Protein AF-R6TVM9-F1 (afdb_monomer)

Foldseek 3Di:
DLLQVQLALLLCLLVVVCVVVVHDLPRLQVLLPHDSVVNVCSNNSVHDDWPVSVLSSCASVVHFPCSSRPPVQPFAALVVLLVLLVCLLPPDDDPLSVVLVVLLVVLLVVQCPDPPWPVLDDLLCVLVVLCVVLVHDLCRLCVQLVHDSVVNVCRNVVVDHDGPSSLSSSCNVSVHGSRLSCVSSRPHDPRPDSSSSGHRSVSSVVSSVVSVVSSVVD

Secondary structure (DSSP, 8-state):
-HHHHHHHHHHHHHHHHHHHTT--HHHHHHHTT--HHHHHHHHTTS----HHHHHHHHHHHT--HHHHTTTS--S--HHHHHHHHHHTTTT--THHHHHHHHHHHHHHHHHHTSSSP-TT--HHHHHHHHHHHTT--HHHHHHHTTS-HHHHHHHHTTSSPPPHHHHHHHHHHHT--HHHHHGGG-S---SSSGGGGGS-HHHHHHHHHHHHHHHTT-

Sequence (218 aa):
MADARLNEIFGQNLRNYRESLGQSRQIFSAAFNGSPYTLQSYELGHQCPNLKRFLNLCNTFQISPNLLLDSLFPWRTEMDEVRDLAALTDGLYGQNAQKLVEFQDIYIRDTVETRPWMMGAPLGIRIHVLRMESGMNIDMLAKLCMVSRATMQGYESSQYDPTLPAVLHLCEAFHISPEYLLAPFLQKLSYPDARIADLRPRQIKTLLELSRYMRNNL

Radius of gyration: 18.91 Å; Cα contacts (8 Å, |Δi|>4): 255; chains: 1; bounding box: 42×44×47 Å

Mean predicted aligned error: 3.53 Å

pLDDT: mean 94.93, std 5.28, range [42.53, 98.38]

Solvent-accessible surface area (backbone atoms only — not comparable to full-atom values): 11971 Å² total; per-residue (Å²): 113,71,67,55,56,49,15,37,45,34,9,46,36,48,44,53,53,39,53,74,70,72,47,53,56,62,61,55,19,50,71,60,77,45,48,44,66,59,49,49,36,24,42,70,21,77,42,68,69,53,48,72,56,47,45,42,47,26,49,68,70,63,40,48,52,49,64,39,44,51,91,74,64,88,64,75,25,54,68,54,54,50,52,53,48,56,57,65,45,64,93,48,63,71,71,55,30,49,53,55,52,51,52,50,51,54,50,50,62,58,49,38,75,39,83,82,60,44,61,90,34,53,61,15,52,46,53,46,53,52,35,55,75,70,72,47,54,65,62,57,51,9,57,69,35,76,46,50,53,67,53,45,50,30,30,40,69,60,74,48,83,61,50,57,71,40,47,52,30,49,21,60,77,67,44,39,42,59,40,55,68,46,43,80,73,47,84,55,72,85,54,97,53,64,65,56,65,21,42,55,70,70,52,53,52,48,52,38,53,53,49,50,55,50,59,80,74,104

Nearest PDB structures (foldseek):
  3f51-assembly1_A  TM=9.078E-01  e=3.920E-02  Corynebacterium glutamicum
  2b5a-assembly1_A  TM=8.284E-01  e=2.809E-02  [Bacillus] caldolyticus
  3f52-assembly1_A  TM=8.601E-01  e=7.630E-02  Corynebacterium glutamicum
  1y9q-assembly1_A-2  TM=9.211E-01  e=1.976E-01  Vibrio cholerae
  6jq1-assembly1_A  TM=5.949E-01  e=1.312E-02  Deinococcus geothermalis DSM 11300

Structure (mmCIF, N/CA/C/O backbone):
data_AF-R6TVM9-F1
#
_entry.id   AF-R6TVM9-F1
#
loop_
_atom_site.group_PDB
_atom_site.id
_atom_site.type_symbol
_atom_site.label_atom_id
_atom_site.label_alt_id
_atom_site.label_comp_id
_atom_site.label_asym_id
_atom_site.label_entity_id
_atom_site.label_seq_id
_atom_site.pdbx_PDB_ins_code
_atom_site.Cartn_x
_atom_site.Cartn_y
_atom_site.Cartn_z
_atom_site.occupancy
_atom_site.B_iso_or_equiv
_atom_site.auth_seq_id
_atom_site.auth_comp_id
_atom_site.auth_asym_id
_atom_site.auth_atom_id
_atom_site.pdbx_PDB_model_num
ATOM 1 N N . MET A 1 1 ? 0.973 -11.304 -19.982 1.00 42.53 1 MET A N 1
ATOM 2 C CA . MET A 1 1 ? -0.276 -10.505 -19.952 1.00 42.53 1 MET A CA 1
ATOM 3 C C . MET A 1 1 ? -0.321 -9.557 -18.755 1.00 42.53 1 MET A C 1
ATOM 5 O O . MET A 1 1 ? -0.614 -8.394 -18.986 1.00 42.53 1 MET A O 1
ATOM 9 N N . ALA A 1 2 ? 0.022 -9.990 -17.531 1.00 57.88 2 ALA A N 1
ATOM 10 C CA . ALA A 1 2 ? 0.057 -9.113 -16.348 1.00 57.88 2 ALA A CA 1
ATOM 11 C C . ALA A 1 2 ? 1.032 -7.921 -16.484 1.00 57.88 2 ALA A C 1
ATOM 13 O O . ALA A 1 2 ? 0.637 -6.785 -16.237 1.00 57.88 2 ALA A O 1
ATOM 14 N N . ASP A 1 3 ? 2.249 -8.155 -16.990 1.00 72.81 3 ASP A N 1
ATOM 15 C CA . ASP A 1 3 ? 3.264 -7.095 -17.135 1.00 72.81 3 ASP A CA 1
ATOM 16 C C . ASP A 1 3 ? 2.882 -6.003 -18.146 1.00 72.81 3 ASP A C 1
ATOM 18 O O . ASP A 1 3 ? 3.192 -4.835 -17.943 1.00 72.81 3 ASP A O 1
ATOM 22 N N . ALA A 1 4 ? 2.168 -6.352 -19.223 1.00 86.12 4 ALA A N 1
ATOM 23 C CA . ALA A 1 4 ? 1.771 -5.380 -20.245 1.00 86.12 4 ALA A CA 1
ATOM 24 C C . ALA A 1 4 ? 0.745 -4.375 -19.699 1.00 86.12 4 ALA A C 1
ATOM 26 O O . ALA A 1 4 ? 0.915 -3.169 -19.858 1.00 86.12 4 ALA A O 1
ATOM 27 N N . ARG A 1 5 ? -0.275 -4.877 -18.986 1.00 92.12 5 ARG A N 1
ATOM 28 C CA . ARG A 1 5 ? -1.286 -4.035 -18.332 1.00 92.12 5 ARG A CA 1
ATOM 29 C C . ARG A 1 5 ? -0.666 -3.161 -17.241 1.00 92.12 5 ARG A C 1
ATOM 31 O O . ARG A 1 5 ? -1.029 -1.995 -17.122 1.00 92.12 5 ARG A O 1
ATOM 38 N N . LEU A 1 6 ? 0.261 -3.718 -16.457 1.00 94.25 6 LEU A N 1
ATOM 39 C CA . LEU A 1 6 ? 0.990 -2.965 -15.437 1.00 94.25 6 LEU A CA 1
ATOM 40 C C . LEU A 1 6 ? 1.737 -1.789 -16.063 1.00 94.25 6 LEU A C 1
ATOM 42 O O . LEU A 1 6 ? 1.565 -0.661 -15.608 1.00 94.25 6 LEU A O 1
ATOM 46 N N . ASN A 1 7 ? 2.532 -2.042 -17.106 1.00 95.31 7 ASN A N 1
ATOM 47 C CA . ASN A 1 7 ? 3.326 -0.999 -17.749 1.00 95.31 7 ASN A CA 1
ATOM 48 C C . ASN A 1 7 ? 2.441 0.113 -18.326 1.00 95.31 7 ASN A C 1
ATOM 50 O O . ASN A 1 7 ? 2.763 1.287 -18.159 1.00 95.31 7 ASN A O 1
ATOM 54 N N . GLU A 1 8 ? 1.338 -0.251 -18.983 1.00 96.19 8 GLU A N 1
ATOM 55 C CA . GLU A 1 8 ? 0.400 0.698 -19.585 1.00 96.19 8 GLU A CA 1
ATOM 56 C C . GLU A 1 8 ? -0.249 1.606 -18.534 1.00 96.19 8 GLU A C 1
ATOM 58 O O . GLU A 1 8 ? -0.164 2.830 -18.642 1.00 96.19 8 GLU A O 1
ATOM 63 N N . ILE A 1 9 ? -0.836 1.025 -17.481 1.00 96.75 9 ILE A N 1
ATOM 64 C CA . ILE A 1 9 ? -1.529 1.799 -16.442 1.00 96.75 9 ILE A CA 1
ATOM 65 C C . ILE A 1 9 ? -0.537 2.656 -15.650 1.00 96.75 9 ILE A C 1
ATOM 67 O O . ILE A 1 9 ? -0.768 3.852 -15.472 1.00 96.75 9 ILE A O 1
ATOM 71 N N . PHE A 1 10 ? 0.604 2.089 -15.242 1.00 97.31 10 PHE A N 1
ATOM 72 C CA . PHE A 1 10 ? 1.662 2.854 -14.581 1.00 97.31 10 PHE A CA 1
ATOM 73 C C . PHE A 1 10 ? 2.136 4.027 -15.452 1.00 97.31 10 PHE A C 1
ATOM 75 O O . PHE A 1 10 ? 2.267 5.152 -14.968 1.00 97.31 10 PHE A O 1
ATOM 82 N N . GLY A 1 11 ? 2.384 3.769 -16.739 1.00 97.50 11 GLY A N 1
ATOM 83 C CA . GLY A 1 11 ? 2.830 4.772 -17.699 1.00 97.50 11 GLY A CA 1
ATOM 84 C C . GLY A 1 11 ? 1.832 5.912 -17.858 1.00 97.50 11 GLY A C 1
ATOM 85 O O . GLY A 1 11 ? 2.215 7.084 -17.793 1.00 97.50 11 GLY A O 1
ATOM 86 N N . GLN A 1 12 ? 0.550 5.575 -17.992 1.00 98.06 12 GLN A N 1
ATOM 87 C CA . GLN A 1 12 ? -0.530 6.550 -18.091 1.00 98.06 12 GLN A CA 1
ATOM 88 C C . GLN A 1 12 ? -0.663 7.385 -16.810 1.00 98.06 12 GLN A C 1
ATOM 90 O O . GLN A 1 12 ? -0.747 8.612 -16.892 1.00 98.06 12 GLN A O 1
ATOM 95 N N . ASN A 1 13 ? -0.623 6.755 -15.634 1.00 98.12 13 ASN A N 1
ATOM 96 C CA . ASN A 1 13 ? -0.704 7.449 -14.346 1.00 98.12 13 ASN A CA 1
ATOM 97 C C . ASN A 1 13 ? 0.488 8.397 -14.144 1.00 98.12 13 ASN A C 1
ATOM 99 O O . ASN A 1 13 ? 0.308 9.553 -13.754 1.00 98.12 13 ASN A O 1
ATOM 103 N N . LEU A 1 14 ? 1.702 7.947 -14.480 1.00 97.75 14 LEU A N 1
ATOM 104 C CA . LEU A 1 14 ? 2.913 8.766 -14.414 1.00 97.75 14 LEU A CA 1
ATOM 105 C C . LEU A 1 14 ? 2.835 9.970 -15.361 1.00 97.75 14 LEU A C 1
ATOM 107 O O . LEU A 1 14 ? 3.198 11.085 -14.977 1.00 97.75 14 LEU A O 1
ATOM 111 N N . ARG A 1 15 ? 2.333 9.757 -16.582 1.00 98.19 15 ARG A N 1
ATOM 112 C CA . ARG A 1 15 ? 2.115 10.822 -17.564 1.00 98.19 15 ARG A CA 1
ATOM 113 C C . ARG A 1 15 ? 1.111 11.853 -17.056 1.00 98.19 15 ARG A C 1
ATOM 115 O O . ARG A 1 15 ? 1.415 13.044 -17.085 1.00 98.19 15 ARG A O 1
ATOM 122 N N . ASN A 1 16 ? -0.044 11.397 -16.575 1.00 98.31 16 ASN A N 1
ATOM 123 C CA . ASN A 1 16 ? -1.101 12.254 -16.037 1.00 98.31 16 ASN A CA 1
ATOM 124 C C . ASN A 1 16 ? -0.581 13.102 -14.871 1.00 98.31 16 ASN A C 1
ATOM 126 O O . ASN A 1 16 ? -0.832 14.304 -14.818 1.00 98.31 16 ASN A O 1
ATOM 130 N N . TYR A 1 17 ? 0.190 12.490 -13.967 1.00 98.00 17 TYR A N 1
ATOM 131 C CA . TYR A 1 17 ? 0.816 13.197 -12.855 1.00 98.00 17 TYR A CA 1
ATOM 132 C C . TYR A 1 17 ? 1.819 14.254 -13.331 1.00 98.00 17 TYR A C 1
ATOM 134 O O . TYR A 1 17 ? 1.775 15.397 -12.887 1.00 98.00 17 TYR A O 1
ATOM 142 N N . ARG A 1 18 ? 2.706 13.924 -14.277 1.00 97.94 18 ARG A N 1
ATOM 143 C CA . ARG A 1 18 ? 3.638 14.918 -14.828 1.00 97.94 18 ARG A CA 1
ATOM 144 C C . ARG A 1 18 ? 2.900 16.089 -15.485 1.00 97.94 18 ARG A C 1
ATOM 146 O O . ARG A 1 18 ? 3.304 17.241 -15.321 1.00 97.94 18 ARG A O 1
ATOM 153 N N . GLU A 1 19 ? 1.869 15.797 -16.272 1.00 97.81 19 GLU A N 1
ATOM 154 C CA . GLU A 1 19 ? 1.099 16.811 -16.998 1.00 97.81 19 GLU A CA 1
ATOM 155 C C . GLU A 1 19 ? 0.291 17.706 -16.050 1.00 97.81 19 GLU A C 1
ATOM 157 O O . GLU A 1 19 ? 0.214 18.908 -16.298 1.00 97.81 19 GLU A O 1
ATOM 162 N N . SER A 1 20 ? -0.207 17.183 -14.922 1.00 97.50 20 SER A N 1
ATOM 163 C CA . SER A 1 20 ? -0.877 17.999 -13.898 1.00 97.50 20 SER A CA 1
ATOM 164 C C . SER A 1 20 ? 0.065 18.992 -13.204 1.00 97.50 20 SER A C 1
ATOM 166 O O . SER A 1 20 ? -0.377 20.054 -12.770 1.00 97.50 20 SER A O 1
ATOM 168 N N . LEU A 1 21 ? 1.371 18.703 -13.169 1.00 96.50 21 LEU A N 1
ATOM 169 C CA . LEU A 1 21 ? 2.406 19.643 -12.723 1.00 96.50 21 LEU A CA 1
ATOM 170 C C . LEU A 1 21 ? 2.815 20.662 -13.803 1.00 96.50 21 LEU A C 1
ATOM 172 O O . LEU A 1 21 ? 3.658 21.521 -13.543 1.00 96.50 21 LEU A O 1
ATOM 176 N N . GLY A 1 22 ? 2.302 20.541 -15.032 1.00 96.88 22 GLY A N 1
ATOM 177 C CA . GLY A 1 22 ? 2.718 21.365 -16.170 1.00 96.88 22 GLY A CA 1
ATOM 178 C C . GLY A 1 22 ? 4.174 21.142 -16.601 1.00 96.88 22 GLY A C 1
ATOM 179 O O . GLY A 1 22 ? 4.761 21.997 -17.264 1.00 96.88 22 GLY A O 1
ATOM 180 N N . GLN A 1 23 ? 4.790 20.016 -16.220 1.00 96.31 23 GLN A N 1
ATOM 181 C CA . GLN A 1 23 ? 6.211 19.771 -16.464 1.00 96.31 23 GLN A CA 1
ATOM 182 C C . GLN A 1 23 ? 6.461 19.065 -17.800 1.00 96.31 23 GLN A C 1
ATOM 184 O O . GLN A 1 23 ? 5.794 18.093 -18.172 1.00 96.31 23 GLN A O 1
ATOM 189 N N . SER A 1 24 ? 7.497 19.509 -18.515 1.00 97.44 24 SER A N 1
ATOM 190 C CA . SER A 1 24 ? 8.016 18.780 -19.673 1.00 97.44 24 SER A CA 1
ATOM 191 C C . SER A 1 24 ? 8.705 17.485 -19.238 1.00 97.44 24 SER A C 1
ATOM 193 O O . SER A 1 24 ? 9.138 17.343 -18.091 1.00 97.44 24 SER A O 1
ATOM 195 N N . ARG A 1 25 ? 8.866 16.535 -20.169 1.00 97.38 25 ARG A N 1
ATOM 196 C CA . ARG A 1 25 ? 9.621 15.300 -19.897 1.00 97.38 25 ARG A CA 1
ATOM 197 C C . ARG A 1 25 ? 11.050 15.590 -19.453 1.00 97.38 25 ARG A C 1
ATOM 199 O O . ARG A 1 25 ? 11.558 14.872 -18.607 1.00 97.38 25 ARG A O 1
ATOM 206 N N . GLN A 1 26 ? 11.673 16.633 -19.999 1.00 97.06 26 GLN A N 1
ATOM 207 C CA . GLN A 1 26 ? 13.035 17.045 -19.668 1.00 97.06 26 GLN A CA 1
ATOM 208 C C . GLN A 1 26 ? 13.158 17.496 -18.214 1.00 97.06 26 GLN A C 1
ATOM 210 O O . GLN A 1 26 ? 14.044 17.026 -17.505 1.00 97.06 26 GLN A O 1
ATOM 215 N N . ILE A 1 27 ? 12.253 18.370 -17.767 1.00 96.44 27 ILE A N 1
ATOM 216 C CA . ILE A 1 27 ? 12.254 18.885 -16.393 1.00 96.44 27 ILE A CA 1
ATOM 217 C C . ILE A 1 27 ? 11.925 17.754 -15.416 1.00 96.44 27 ILE A C 1
ATOM 219 O O . ILE A 1 27 ? 12.661 17.526 -14.457 1.00 96.44 27 ILE A O 1
ATOM 223 N N . PHE A 1 28 ? 1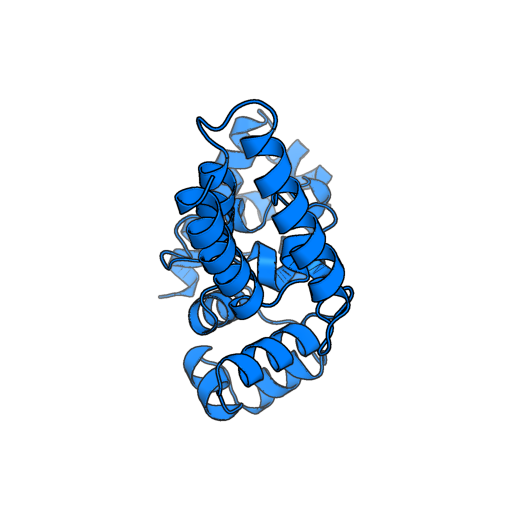0.862 17.000 -15.704 1.00 97.31 28 PHE A N 1
ATOM 224 C CA . PHE A 1 28 ? 10.410 15.917 -14.838 1.00 97.31 28 PHE A CA 1
ATOM 225 C C . PHE A 1 28 ? 11.465 14.807 -14.734 1.00 97.31 28 PHE A C 1
ATOM 227 O O . PHE A 1 28 ? 11.782 14.361 -13.636 1.00 97.31 28 PHE A O 1
ATOM 234 N N . SER A 1 29 ? 12.074 14.383 -15.852 1.00 96.44 29 SER A N 1
ATOM 235 C CA . SER A 1 29 ? 13.096 13.331 -15.829 1.00 96.44 29 SER A CA 1
ATOM 236 C C . SER A 1 29 ? 14.354 13.736 -15.078 1.00 96.44 29 SER A C 1
ATOM 238 O O . SER A 1 29 ? 14.912 12.910 -14.356 1.00 96.44 29 SER A O 1
ATOM 240 N N . ALA A 1 30 ? 14.785 14.993 -15.210 1.00 95.25 30 ALA A N 1
ATOM 241 C CA . ALA A 1 30 ? 15.949 15.504 -14.496 1.00 95.25 30 ALA A CA 1
ATOM 242 C C . ALA A 1 30 ? 15.768 15.424 -12.970 1.00 95.25 30 ALA A C 1
ATOM 244 O O . ALA A 1 30 ? 16.701 15.019 -12.280 1.00 95.25 30 ALA A O 1
ATOM 245 N N . ALA A 1 31 ? 14.565 15.707 -12.454 1.00 94.25 31 ALA A N 1
ATOM 246 C CA . ALA A 1 31 ? 14.290 15.713 -11.015 1.00 94.25 31 ALA A CA 1
ATOM 247 C C . ALA A 1 31 ? 14.548 14.356 -10.333 1.00 94.25 31 ALA A C 1
ATOM 249 O O . ALA A 1 31 ? 15.061 14.317 -9.219 1.00 94.25 31 ALA A O 1
ATOM 250 N N . PHE A 1 32 ? 14.258 13.235 -11.007 1.00 91.00 32 PHE A N 1
ATOM 251 C CA . PHE A 1 32 ? 14.515 11.887 -10.479 1.00 91.00 32 PHE A CA 1
ATOM 252 C C . PHE A 1 32 ? 15.776 11.233 -11.078 1.00 91.00 32 PHE A C 1
ATOM 254 O O . PHE A 1 32 ? 15.896 10.001 -11.096 1.00 91.00 32 PHE A O 1
ATOM 261 N N . ASN A 1 33 ? 16.723 12.039 -11.579 1.00 91.69 33 ASN A N 1
ATOM 262 C CA . ASN A 1 33 ? 17.981 11.602 -12.199 1.00 91.69 33 ASN A CA 1
ATOM 263 C C . ASN A 1 33 ? 17.763 10.620 -13.363 1.00 91.69 33 ASN A C 1
ATOM 265 O O . ASN A 1 33 ? 18.287 9.500 -13.379 1.00 91.69 33 ASN A O 1
ATOM 269 N N . GLY A 1 34 ? 16.873 10.963 -14.293 1.00 91.44 34 GLY A N 1
ATOM 270 C CA . GLY A 1 34 ? 16.477 10.156 -15.450 1.00 91.44 34 GLY A CA 1
ATOM 271 C C . GLY A 1 34 ? 16.610 10.861 -16.779 1.00 91.44 34 GLY A C 1
ATOM 272 O O . GLY A 1 34 ? 16.744 12.079 -16.852 1.00 91.44 34 GLY A O 1
ATOM 273 N N . SER A 1 35 ? 16.529 10.069 -17.847 1.00 95.94 35 SER A N 1
ATOM 274 C CA . SER A 1 35 ? 16.492 10.606 -19.201 1.00 95.94 35 SER A CA 1
ATOM 275 C C . SER A 1 35 ? 15.046 10.826 -19.673 1.00 95.94 35 SER A C 1
ATOM 277 O O . SER A 1 35 ? 14.157 10.047 -19.300 1.00 95.94 35 SER A O 1
ATOM 279 N N . PRO A 1 36 ? 14.803 11.822 -20.545 1.00 96.88 36 PRO A N 1
ATOM 280 C CA . PRO A 1 36 ? 13.494 12.022 -21.166 1.00 96.88 36 PRO A CA 1
ATOM 281 C C . PRO A 1 36 ? 13.046 10.800 -21.978 1.00 96.88 36 PRO A C 1
ATOM 283 O O . PRO A 1 36 ? 11.857 10.509 -22.040 1.00 96.88 36 PRO A O 1
ATOM 286 N N . TYR A 1 37 ? 14.003 10.066 -22.558 1.00 96.69 37 TYR A N 1
ATOM 287 C CA . TYR A 1 37 ? 13.761 8.837 -23.314 1.00 96.69 37 TYR A CA 1
ATOM 288 C C . TYR A 1 37 ? 13.264 7.698 -22.415 1.00 96.69 37 TYR A C 1
ATOM 290 O O . TYR A 1 37 ? 12.274 7.039 -22.721 1.00 96.69 37 TYR A O 1
ATOM 298 N N . THR A 1 38 ? 13.904 7.495 -21.260 1.00 95.62 38 THR A N 1
ATOM 299 C CA . THR A 1 38 ? 13.472 6.495 -20.273 1.00 95.62 38 THR A CA 1
ATOM 300 C C . THR A 1 38 ? 12.076 6.816 -19.750 1.00 95.62 38 THR A C 1
ATOM 302 O O . THR A 1 38 ? 11.242 5.919 -19.667 1.00 95.62 38 THR A O 1
ATOM 305 N N . LEU A 1 39 ? 11.813 8.090 -19.441 1.00 97.12 39 LEU A N 1
ATOM 306 C CA . LEU A 1 39 ? 10.492 8.545 -19.017 1.00 97.12 39 LEU A CA 1
ATOM 307 C C . LEU A 1 39 ? 9.443 8.318 -20.111 1.00 97.12 39 LEU A C 1
ATOM 309 O O . LEU A 1 39 ? 8.379 7.793 -19.822 1.00 97.12 39 LEU A O 1
ATOM 313 N N . GLN A 1 40 ? 9.752 8.651 -21.365 1.00 97.31 40 GLN A N 1
ATOM 314 C CA . GLN A 1 40 ? 8.857 8.379 -22.488 1.00 97.31 40 GLN A CA 1
ATOM 315 C C . GLN A 1 40 ? 8.559 6.880 -22.627 1.00 97.31 40 GLN A C 1
ATOM 317 O O . GLN A 1 40 ? 7.410 6.510 -22.828 1.00 97.31 40 GLN A O 1
ATOM 322 N N . SER A 1 41 ? 9.569 6.018 -22.485 1.00 96.56 41 SER A N 1
ATOM 323 C CA . SER A 1 41 ? 9.392 4.562 -22.530 1.00 96.56 41 SER A CA 1
ATOM 324 C C . SER A 1 41 ? 8.468 4.054 -21.412 1.00 96.56 41 SER A C 1
ATOM 326 O O . SER A 1 41 ? 7.647 3.170 -21.653 1.00 96.56 41 SER A O 1
ATOM 328 N N . TYR A 1 42 ? 8.538 4.660 -20.218 1.00 96.81 42 TYR A N 1
ATOM 329 C CA . TYR A 1 42 ? 7.574 4.407 -19.142 1.00 96.81 42 TYR A CA 1
ATOM 330 C C . TYR A 1 42 ? 6.167 4.872 -19.517 1.00 96.81 42 TYR A C 1
ATOM 332 O O . TYR A 1 42 ? 5.233 4.086 -19.443 1.00 96.81 42 TYR A O 1
ATOM 340 N N . GLU A 1 43 ? 6.011 6.122 -19.958 1.00 97.31 43 GLU A N 1
ATOM 341 C CA . GLU A 1 43 ? 4.704 6.710 -20.293 1.00 97.31 43 GLU A CA 1
ATOM 342 C C . GLU A 1 43 ? 3.987 6.011 -21.454 1.00 97.31 43 GLU A C 1
ATOM 344 O O . GLU A 1 43 ? 2.764 6.052 -21.530 1.00 97.31 43 GLU A O 1
ATOM 349 N N . LEU A 1 44 ? 4.739 5.391 -22.365 1.00 96.12 44 LEU A N 1
ATOM 350 C CA . LEU A 1 44 ? 4.203 4.596 -23.472 1.00 96.12 44 LEU A CA 1
ATOM 351 C C . LEU A 1 44 ? 3.918 3.135 -23.081 1.00 96.12 44 LEU A C 1
ATOM 353 O O . LEU A 1 44 ? 3.508 2.349 -23.933 1.00 96.12 44 LEU A O 1
ATOM 357 N N . GLY A 1 45 ? 4.184 2.743 -21.831 1.00 95.31 45 GLY A N 1
ATOM 358 C CA . GLY A 1 45 ? 3.995 1.373 -21.352 1.00 95.31 45 GLY A CA 1
ATOM 359 C C . GLY A 1 45 ? 4.961 0.351 -21.961 1.00 95.31 45 GLY A C 1
ATOM 360 O O . GLY A 1 45 ? 4.733 -0.854 -21.864 1.00 95.31 45 GLY A O 1
ATOM 361 N N . HIS A 1 46 ? 6.056 0.793 -22.587 1.00 93.94 46 HIS A N 1
ATOM 362 C CA . HIS A 1 46 ? 7.053 -0.118 -23.159 1.00 93.94 46 HIS A CA 1
ATOM 363 C C . HIS A 1 46 ? 7.846 -0.852 -22.076 1.00 93.94 46 HIS A C 1
ATOM 365 O O . HIS A 1 46 ? 8.222 -2.008 -22.257 1.00 93.94 46 HIS A O 1
ATOM 371 N N . GLN A 1 47 ? 8.085 -0.194 -20.943 1.00 91.75 47 GLN A N 1
ATOM 372 C CA . GLN A 1 47 ? 8.762 -0.782 -19.791 1.00 91.75 47 GLN A CA 1
ATOM 373 C C . GLN A 1 47 ? 8.292 -0.112 -18.493 1.00 91.75 47 GLN A C 1
ATOM 375 O O . GLN A 1 47 ? 7.780 1.004 -18.517 1.00 91.75 47 GLN A O 1
ATOM 380 N N . CYS A 1 48 ? 8.533 -0.752 -17.352 1.00 91.38 48 CYS A N 1
ATOM 381 C CA . CYS A 1 48 ? 8.292 -0.188 -16.022 1.00 91.38 48 CYS A CA 1
ATOM 382 C C . CYS A 1 48 ? 9.628 -0.057 -15.263 1.00 91.38 48 CYS A C 1
ATOM 384 O O . CYS A 1 48 ? 10.541 -0.858 -15.498 1.00 91.38 48 CYS A O 1
ATOM 386 N N . PRO A 1 49 ? 9.805 0.942 -14.377 1.00 94.69 49 PRO A N 1
ATOM 387 C CA . PRO A 1 49 ? 10.965 0.996 -13.494 1.00 94.69 49 PRO A CA 1
ATOM 388 C C . PRO A 1 49 ? 11.080 -0.254 -12.610 1.00 94.69 49 PRO A C 1
ATOM 390 O O . PRO A 1 49 ? 10.090 -0.842 -12.191 1.00 94.69 49 PRO A O 1
ATOM 393 N N . ASN A 1 50 ? 12.308 -0.617 -12.237 1.00 94.12 50 ASN A N 1
ATOM 394 C CA . ASN A 1 50 ? 12.511 -1.528 -11.108 1.00 94.12 50 ASN A CA 1
ATOM 395 C C . ASN A 1 50 ? 12.097 -0.861 -9.780 1.00 94.12 50 ASN A C 1
ATOM 397 O O . ASN A 1 50 ? 11.926 0.360 -9.720 1.00 94.12 50 ASN A O 1
ATOM 401 N N . LEU A 1 51 ? 11.989 -1.649 -8.701 1.00 95.50 51 LEU A N 1
ATOM 402 C CA . LEU A 1 51 ? 11.503 -1.150 -7.410 1.00 95.50 51 LEU A CA 1
ATOM 403 C C . LEU A 1 51 ? 12.312 0.049 -6.899 1.00 95.50 51 LEU A C 1
ATOM 405 O O . LEU A 1 51 ? 11.735 1.072 -6.544 1.00 95.50 51 LEU A O 1
ATOM 409 N N . LYS A 1 52 ? 13.647 -0.021 -6.944 1.00 95.75 52 LYS A N 1
ATOM 410 C CA . LYS A 1 52 ? 14.520 1.088 -6.524 1.00 95.75 52 LYS A CA 1
ATOM 411 C C . LYS A 1 52 ? 14.208 2.381 -7.278 1.00 95.75 52 LYS A C 1
ATOM 413 O O . LYS A 1 52 ? 14.151 3.458 -6.687 1.00 95.75 52 LYS A O 1
ATOM 418 N N . ARG A 1 53 ? 14.013 2.292 -8.595 1.00 95.81 53 ARG A N 1
ATOM 419 C CA . ARG A 1 53 ? 13.713 3.454 -9.434 1.00 95.81 53 ARG A CA 1
ATOM 420 C C . ARG A 1 53 ? 12.296 3.982 -9.202 1.00 95.81 53 ARG A C 1
ATOM 422 O O . ARG A 1 53 ? 12.110 5.196 -9.223 1.00 95.81 53 ARG A O 1
ATOM 429 N N . PHE A 1 54 ? 11.337 3.095 -8.958 1.00 97.44 54 PHE A N 1
ATOM 430 C CA . PHE A 1 54 ? 9.967 3.440 -8.584 1.00 97.44 54 PHE A CA 1
ATOM 431 C C . PHE A 1 54 ? 9.904 4.167 -7.234 1.00 97.44 54 PHE A C 1
ATOM 433 O O . PHE A 1 54 ? 9.288 5.224 -7.130 1.00 97.44 54 PHE A O 1
ATOM 440 N N . LEU A 1 55 ? 10.616 3.667 -6.223 1.00 97.50 55 LEU A N 1
ATOM 441 C CA . LEU A 1 55 ? 10.722 4.315 -4.914 1.00 97.50 55 LEU A CA 1
ATOM 442 C C . LEU A 1 55 ? 11.408 5.681 -5.012 1.00 97.50 55 LEU A C 1
ATOM 444 O O . LEU A 1 55 ? 10.974 6.633 -4.370 1.00 97.50 55 LEU A O 1
ATOM 448 N N . ASN A 1 56 ? 12.435 5.811 -5.862 1.00 96.94 56 ASN A N 1
ATOM 449 C CA . ASN A 1 56 ? 13.056 7.107 -6.130 1.00 96.94 56 ASN A CA 1
ATOM 450 C C . ASN A 1 56 ? 12.049 8.107 -6.718 1.00 96.94 56 ASN A C 1
ATOM 452 O O . ASN A 1 56 ? 11.993 9.235 -6.252 1.00 96.94 56 ASN A O 1
ATOM 456 N N . LEU A 1 57 ? 11.219 7.694 -7.686 1.00 96.81 57 LEU A N 1
ATOM 457 C CA . LEU A 1 57 ? 10.134 8.536 -8.211 1.00 96.81 57 LEU A CA 1
ATOM 458 C C . LEU A 1 57 ? 9.176 8.980 -7.096 1.00 96.81 57 LEU A C 1
ATOM 460 O O . LEU A 1 57 ? 8.917 10.174 -6.961 1.00 96.81 57 LEU A O 1
ATOM 464 N N . CYS A 1 58 ? 8.697 8.038 -6.279 1.00 97.88 58 CYS A N 1
ATOM 465 C CA . CYS A 1 58 ? 7.767 8.333 -5.188 1.00 97.88 58 CYS A CA 1
ATOM 466 C C . CYS A 1 58 ? 8.356 9.345 -4.197 1.00 97.88 58 CYS A C 1
ATOM 468 O O . CYS A 1 58 ? 7.712 10.337 -3.866 1.00 97.88 58 CYS A O 1
ATOM 470 N N . ASN A 1 59 ? 9.609 9.147 -3.784 1.00 97.88 59 ASN A N 1
ATOM 471 C CA . ASN A 1 59 ? 10.276 10.013 -2.813 1.00 97.88 59 ASN A CA 1
ATOM 472 C C . ASN A 1 59 ? 10.660 11.381 -3.385 1.00 97.88 59 ASN A C 1
ATOM 474 O O . ASN A 1 59 ? 10.442 12.389 -2.720 1.00 97.88 59 ASN A O 1
ATOM 478 N N . THR A 1 60 ? 11.183 11.442 -4.617 1.00 97.31 60 THR A N 1
ATOM 479 C CA . THR A 1 60 ? 11.539 12.709 -5.279 1.00 97.31 60 THR A CA 1
ATOM 480 C C . THR A 1 60 ? 10.337 13.642 -5.379 1.00 97.31 60 THR A C 1
ATOM 482 O O . THR A 1 60 ? 10.464 14.836 -5.121 1.00 97.31 60 THR A O 1
ATOM 485 N N . PHE A 1 61 ? 9.175 13.103 -5.748 1.00 96.38 61 PHE A N 1
ATOM 486 C CA . PHE A 1 61 ? 7.963 13.892 -5.953 1.00 96.38 61 PHE A CA 1
ATOM 487 C C . PHE A 1 61 ? 7.018 13.891 -4.746 1.00 96.38 61 PHE A C 1
ATOM 489 O O . PHE A 1 61 ? 5.963 14.518 -4.799 1.00 96.38 61 PHE A O 1
ATOM 496 N N . GLN A 1 62 ? 7.392 13.207 -3.659 1.00 95.94 62 GLN A N 1
ATOM 497 C CA . GLN A 1 62 ? 6.566 13.005 -2.465 1.00 95.94 62 GLN A CA 1
ATOM 498 C C . GLN A 1 62 ? 5.145 12.515 -2.791 1.00 95.94 62 GLN A C 1
ATOM 500 O O . GLN A 1 62 ? 4.160 12.984 -2.215 1.00 95.94 62 GLN A O 1
ATOM 505 N N . ILE A 1 63 ? 5.050 11.575 -3.732 1.00 95.50 63 ILE A N 1
ATOM 506 C CA . ILE A 1 63 ? 3.794 10.961 -4.162 1.00 95.50 63 ILE A CA 1
ATOM 507 C C . ILE A 1 63 ? 3.656 9.550 -3.620 1.00 95.50 63 ILE A C 1
ATOM 509 O O . ILE A 1 63 ? 4.627 8.800 -3.518 1.00 95.50 63 ILE A O 1
ATOM 513 N N . SER A 1 64 ? 2.416 9.184 -3.319 1.00 96.50 64 SER A N 1
ATOM 514 C CA . SER A 1 64 ? 2.079 7.832 -2.904 1.00 96.50 64 SER A CA 1
ATOM 515 C C . SER A 1 64 ? 2.233 6.838 -4.066 1.00 96.50 64 SER A C 1
ATOM 517 O O . SER A 1 64 ? 1.770 7.125 -5.177 1.00 96.50 64 SER A O 1
ATOM 519 N N . PRO A 1 65 ? 2.778 5.632 -3.815 1.00 97.81 65 PRO A N 1
ATOM 520 C CA . PRO A 1 65 ? 2.674 4.503 -4.736 1.00 97.81 65 PRO A CA 1
ATOM 521 C C . PRO A 1 65 ? 1.243 4.211 -5.195 1.00 97.81 65 PRO A C 1
ATOM 523 O O . PRO A 1 65 ? 1.053 3.807 -6.341 1.00 97.81 65 PRO A O 1
ATOM 526 N N . ASN A 1 66 ? 0.244 4.452 -4.338 1.00 97.69 66 ASN A N 1
ATOM 527 C CA . ASN A 1 66 ? -1.166 4.212 -4.644 1.00 97.69 66 ASN A CA 1
ATOM 528 C C . ASN A 1 66 ? -1.647 5.082 -5.809 1.00 97.69 66 ASN A C 1
ATOM 530 O O . ASN A 1 66 ? -2.479 4.633 -6.583 1.00 97.69 66 ASN A O 1
ATOM 534 N N . LEU A 1 67 ? -1.089 6.287 -5.982 1.00 97.19 67 LEU A N 1
ATOM 535 C CA . LEU A 1 67 ? -1.413 7.161 -7.113 1.00 97.19 67 LEU A CA 1
ATOM 536 C C . LEU A 1 67 ? -0.848 6.613 -8.427 1.00 97.19 67 LEU A C 1
ATOM 538 O O . LEU A 1 67 ? -1.533 6.595 -9.444 1.00 97.19 67 LEU A O 1
ATOM 542 N N . LEU A 1 68 ? 0.411 6.167 -8.425 1.00 97.00 68 LEU A N 1
ATOM 543 C CA . LEU A 1 68 ? 1.059 5.666 -9.642 1.00 97.00 68 LEU A CA 1
ATOM 544 C C . LEU A 1 68 ? 0.547 4.284 -10.052 1.00 97.00 68 LEU A C 1
ATOM 546 O O . LEU A 1 68 ? 0.547 3.954 -11.237 1.00 97.00 68 LEU A O 1
ATOM 550 N N . LEU A 1 69 ? 0.120 3.481 -9.081 1.00 96.88 69 LEU A N 1
ATOM 551 C CA . LEU A 1 69 ? -0.400 2.133 -9.291 1.00 96.88 69 LEU A CA 1
ATOM 552 C C . LEU A 1 69 ? -1.933 2.081 -9.255 1.00 96.88 69 LEU A C 1
ATOM 554 O O . LEU A 1 69 ? -2.495 0.988 -9.210 1.00 96.88 69 LEU A O 1
ATOM 558 N N . ASP A 1 70 ? -2.610 3.231 -9.264 1.00 96.31 70 ASP A N 1
ATOM 559 C CA . ASP A 1 70 ? -4.070 3.285 -9.235 1.00 96.31 70 ASP A CA 1
ATOM 560 C C . ASP A 1 70 ? -4.679 2.435 -10.361 1.00 96.31 70 ASP A C 1
ATOM 562 O O . ASP A 1 70 ? -4.102 2.304 -11.444 1.00 96.31 70 ASP A O 1
AT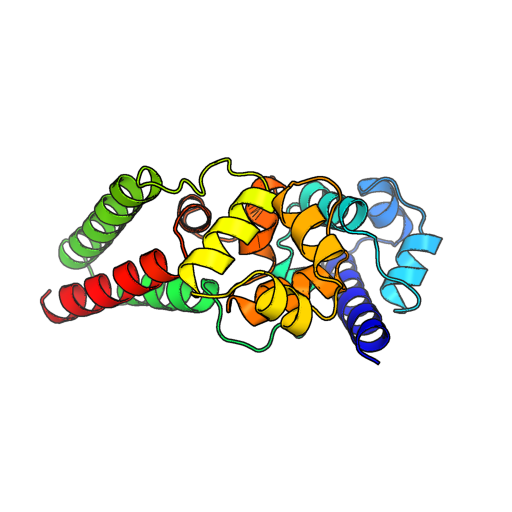OM 566 N N . SER A 1 71 ? -5.837 1.827 -10.095 1.00 94.75 71 SER A N 1
ATOM 567 C CA . SER A 1 71 ? -6.513 0.862 -10.981 1.00 94.75 71 SER A CA 1
ATOM 568 C C . SER A 1 71 ? -5.781 -0.478 -11.221 1.00 94.75 71 SER A C 1
ATOM 570 O O . SER A 1 71 ? -6.300 -1.334 -11.951 1.00 94.75 71 SER A O 1
ATOM 572 N N . LEU A 1 72 ? -4.617 -0.713 -10.596 1.00 94.81 72 LEU A N 1
ATOM 573 C CA . LEU A 1 72 ? -3.931 -2.019 -10.589 1.00 94.81 72 LEU A CA 1
ATOM 574 C C . LEU A 1 72 ? -4.226 -2.868 -9.346 1.00 94.81 72 LEU A C 1
ATOM 576 O O . LEU A 1 72 ? -3.929 -4.060 -9.360 1.00 94.81 72 LEU A O 1
ATOM 580 N N . PHE A 1 73 ? -4.833 -2.290 -8.309 1.00 92.94 73 PHE A N 1
ATOM 581 C CA . PHE A 1 73 ? -5.217 -2.986 -7.078 1.00 92.94 73 PHE A CA 1
ATOM 582 C C . PHE A 1 73 ? -6.713 -2.773 -6.762 1.00 92.94 73 PHE A C 1
ATOM 584 O O . PHE A 1 73 ? -7.068 -1.937 -5.942 1.00 92.94 73 PHE A O 1
ATOM 591 N N . PRO A 1 74 ? -7.636 -3.490 -7.432 1.00 93.31 74 PRO A N 1
ATOM 592 C CA . PRO A 1 74 ? -9.080 -3.252 -7.302 1.00 93.31 74 PRO A CA 1
ATOM 593 C C . PRO A 1 74 ? -9.714 -3.837 -6.025 1.00 93.31 74 PRO A C 1
ATOM 595 O O . PRO A 1 74 ? -10.933 -3.775 -5.865 1.00 93.31 74 PRO A O 1
ATOM 598 N N . TRP A 1 75 ? -8.932 -4.468 -5.146 1.00 95.50 75 TRP A N 1
ATOM 599 C CA . TRP A 1 75 ? -9.428 -5.014 -3.883 1.00 95.50 75 TRP A CA 1
ATOM 600 C C . TRP A 1 75 ? -9.545 -3.928 -2.812 1.00 95.50 75 TRP A C 1
ATOM 602 O O . TRP A 1 75 ? -8.852 -2.916 -2.854 1.00 95.50 75 TRP A O 1
ATOM 612 N N . ARG A 1 76 ? -10.401 -4.174 -1.815 1.00 95.44 76 ARG A N 1
ATOM 613 C CA . ARG A 1 76 ? -10.457 -3.355 -0.599 1.00 95.44 76 ARG A CA 1
ATOM 614 C C . ARG A 1 76 ? -9.127 -3.467 0.147 1.00 95.44 76 ARG A C 1
ATOM 616 O O . ARG A 1 76 ? -8.618 -4.578 0.306 1.00 95.44 76 ARG A O 1
ATOM 623 N N . THR A 1 77 ? -8.592 -2.336 0.582 1.00 97.00 77 THR A N 1
ATOM 624 C CA . THR A 1 77 ? -7.301 -2.225 1.283 1.00 97.00 77 THR A CA 1
ATOM 625 C C . THR A 1 77 ? -7.483 -1.510 2.606 1.00 97.00 77 THR A C 1
ATOM 627 O O . THR A 1 77 ? -8.508 -0.863 2.793 1.00 97.00 77 THR A O 1
ATOM 630 N N . GLU A 1 78 ? -6.454 -1.503 3.456 1.00 96.69 78 GLU A N 1
ATOM 631 C CA . GLU A 1 78 ? -6.453 -0.739 4.705 1.00 96.69 78 GLU A CA 1
ATOM 632 C C . GLU A 1 78 ? -6.806 0.743 4.518 1.00 96.69 78 GLU A C 1
ATOM 634 O O . GLU A 1 78 ? -7.360 1.353 5.428 1.00 96.69 78 GLU A O 1
ATOM 639 N N . MET A 1 79 ? -6.542 1.328 3.344 1.00 95.81 79 MET A N 1
ATOM 640 C CA . MET A 1 79 ? -6.937 2.706 3.039 1.00 95.81 79 MET A CA 1
ATOM 641 C C . MET A 1 79 ? -8.457 2.903 3.080 1.00 95.81 79 MET A C 1
ATOM 643 O O . MET A 1 79 ? -8.924 3.994 3.414 1.00 95.81 79 MET A O 1
ATOM 647 N N . ASP A 1 80 ? -9.236 1.870 2.761 1.00 96.56 80 ASP A N 1
ATOM 648 C CA . ASP A 1 80 ? -10.690 1.910 2.860 1.00 96.56 80 ASP A CA 1
ATOM 649 C C . ASP A 1 80 ? -11.137 1.855 4.324 1.00 96.56 80 ASP A C 1
ATOM 651 O O . ASP A 1 80 ? -12.002 2.636 4.713 1.00 96.56 80 ASP A O 1
ATOM 655 N N . GLU A 1 81 ? -10.510 1.030 5.173 1.00 96.50 81 GLU A N 1
ATOM 656 C CA . GLU A 1 81 ? -10.740 1.085 6.623 1.00 96.50 81 GLU A CA 1
ATOM 657 C C . GLU A 1 81 ? -10.360 2.445 7.226 1.00 96.50 81 GLU A C 1
ATOM 659 O O . GLU A 1 81 ? -11.068 2.943 8.101 1.00 96.50 81 GLU A O 1
ATOM 664 N N . VAL A 1 82 ? -9.271 3.067 6.766 1.00 95.31 82 VAL A N 1
ATOM 665 C CA . VAL A 1 82 ? -8.848 4.405 7.217 1.00 95.31 82 VAL A CA 1
ATOM 666 C C . VAL A 1 82 ? -9.850 5.474 6.794 1.00 95.31 82 VAL A C 1
ATOM 668 O O . VAL A 1 82 ? -10.180 6.361 7.584 1.00 95.31 82 VAL A O 1
ATOM 671 N N . ARG A 1 83 ? -10.376 5.385 5.568 1.00 95.94 83 ARG A N 1
ATOM 672 C CA . ARG A 1 83 ? -11.439 6.280 5.097 1.00 95.94 83 ARG A CA 1
ATOM 673 C C . ARG A 1 83 ? -12.716 6.092 5.916 1.00 95.94 83 ARG A C 1
ATOM 675 O O . ARG A 1 83 ? -13.312 7.083 6.332 1.00 95.94 83 ARG A O 1
ATOM 682 N N . ASP A 1 84 ? -13.092 4.844 6.192 1.00 96.69 84 ASP A N 1
ATOM 683 C CA . ASP A 1 84 ? -14.236 4.518 7.043 1.00 96.69 84 ASP A CA 1
ATOM 684 C C . ASP A 1 84 ? -14.046 5.088 8.460 1.00 96.69 84 ASP A C 1
ATOM 686 O O . ASP A 1 84 ? -14.985 5.654 9.015 1.00 96.69 84 ASP A O 1
ATOM 690 N N . LEU A 1 85 ? -12.838 4.986 9.032 1.00 95.12 85 LEU A N 1
ATOM 691 C CA . LEU A 1 85 ? -12.484 5.563 10.334 1.00 95.12 85 LEU A CA 1
ATOM 692 C C . LEU A 1 85 ? -12.640 7.085 10.351 1.00 95.12 85 LEU A C 1
ATOM 694 O O . LEU A 1 85 ? -13.241 7.617 11.283 1.00 95.12 85 LEU A O 1
ATOM 698 N N . ALA A 1 86 ? -12.138 7.776 9.325 1.00 93.00 86 ALA A N 1
ATOM 699 C CA . ALA A 1 86 ? -12.271 9.226 9.209 1.00 93.00 86 ALA A CA 1
ATOM 700 C C . ALA A 1 86 ? -13.753 9.640 9.155 1.00 93.00 86 ALA A C 1
ATOM 702 O O . ALA A 1 86 ? -14.189 10.496 9.930 1.00 93.00 86 ALA A O 1
ATOM 703 N N . ALA A 1 87 ? -14.550 8.934 8.346 1.00 95.00 87 ALA A N 1
ATOM 704 C CA . ALA A 1 87 ? -15.988 9.160 8.222 1.00 95.00 87 ALA A CA 1
ATOM 705 C C . ALA A 1 87 ? -16.766 8.917 9.531 1.00 95.00 87 ALA A C 1
ATOM 707 O O . ALA A 1 87 ? -17.902 9.378 9.678 1.00 95.00 87 ALA A O 1
ATOM 708 N N . LEU A 1 88 ? -16.184 8.216 10.518 1.00 94.69 88 LEU A N 1
ATOM 709 C CA . LEU A 1 88 ? -16.818 8.050 11.828 1.00 94.69 88 LEU A CA 1
ATOM 710 C C . LEU A 1 88 ? -16.940 9.356 12.617 1.00 94.69 88 LEU A C 1
ATOM 712 O O . LEU A 1 88 ? -17.821 9.472 13.469 1.00 94.69 88 LEU A O 1
ATOM 716 N N . THR A 1 89 ? -16.088 10.333 12.326 1.00 90.06 89 THR A N 1
ATOM 717 C CA . THR A 1 89 ? -16.120 11.638 12.993 1.00 90.06 89 THR A CA 1
ATOM 718 C C . THR A 1 89 ? -17.032 12.644 12.286 1.00 90.06 89 THR A C 1
ATOM 720 O O . THR A 1 89 ? -17.464 13.615 12.908 1.00 90.06 89 THR A O 1
ATOM 723 N N . ASP A 1 90 ? -17.421 12.377 11.034 1.00 90.94 90 ASP A N 1
ATOM 724 C CA . ASP A 1 90 ? -18.312 13.241 10.257 1.00 90.94 90 ASP A CA 1
ATOM 725 C C . ASP A 1 90 ? -19.671 13.417 10.943 1.00 90.94 90 ASP A C 1
ATOM 727 O O . ASP A 1 90 ? -20.370 12.447 11.246 1.00 90.94 90 ASP A O 1
ATOM 731 N N . GLY A 1 91 ? -20.069 14.668 11.175 1.00 86.75 91 GLY A N 1
ATOM 732 C CA . GLY A 1 91 ? -21.341 15.011 11.819 1.00 86.75 91 GLY A CA 1
ATOM 733 C C . GLY A 1 91 ? -21.366 14.829 13.341 1.00 86.75 91 GLY A C 1
ATOM 734 O O . GLY A 1 91 ? -22.391 15.117 13.959 1.00 86.75 91 GLY A O 1
ATOM 735 N N . LEU A 1 92 ? -20.265 14.391 13.964 1.00 89.81 92 LEU A N 1
ATOM 736 C CA . LEU A 1 92 ? -20.077 14.542 15.406 1.00 89.81 92 LEU A CA 1
ATOM 737 C C . LEU A 1 92 ? -19.552 15.951 15.703 1.00 89.81 92 LEU A C 1
ATOM 739 O O . LEU A 1 92 ? -18.703 16.478 14.988 1.00 89.81 92 LEU A O 1
ATOM 743 N N . TYR A 1 93 ? -20.023 16.550 16.797 1.00 89.06 93 TYR A N 1
ATOM 744 C CA . TYR A 1 93 ? -19.602 17.885 17.219 1.00 89.06 93 TYR A CA 1
ATOM 745 C C . TYR A 1 93 ? -19.233 17.912 18.700 1.00 89.06 93 TYR A C 1
ATOM 747 O O . TYR A 1 93 ? -19.724 17.116 19.506 1.00 89.06 93 TYR A O 1
ATOM 755 N N . GLY A 1 94 ? -18.365 18.858 19.062 1.00 91.12 94 GLY A N 1
ATOM 756 C CA . GLY A 1 94 ? -17.965 19.098 20.445 1.00 91.12 94 GLY A CA 1
ATOM 757 C C . GLY A 1 94 ? -17.365 17.859 21.117 1.00 91.12 94 GLY A C 1
ATOM 758 O O . GLY A 1 94 ? -16.519 17.170 20.549 1.00 91.12 94 GLY A O 1
ATOM 759 N N . GLN A 1 95 ? -17.817 17.575 22.339 1.00 92.25 95 GLN A N 1
ATOM 760 C CA . GLN A 1 95 ? -17.231 16.542 23.199 1.00 92.25 95 GLN A CA 1
ATOM 761 C C . GLN A 1 95 ? -17.317 15.126 22.613 1.00 92.25 95 GLN A C 1
ATOM 763 O O . GLN A 1 95 ? -16.430 14.316 22.865 1.00 92.25 95 GLN A O 1
ATOM 768 N N . ASN A 1 96 ? -18.351 14.810 21.829 1.00 92.12 96 ASN A N 1
ATOM 769 C CA . ASN A 1 96 ? -18.514 13.465 21.270 1.00 92.12 96 ASN A CA 1
ATOM 770 C C . ASN A 1 96 ? -17.490 13.176 20.165 1.00 92.12 96 ASN A C 1
ATOM 772 O O . ASN A 1 96 ? -16.895 12.101 20.156 1.00 92.12 96 ASN A O 1
ATOM 776 N N . ALA A 1 97 ? -17.218 14.151 19.289 1.00 92.12 97 ALA A N 1
ATOM 777 C CA . ALA A 1 97 ? -16.159 14.024 18.288 1.00 92.12 97 ALA A CA 1
ATOM 778 C C . ALA A 1 97 ? -14.789 13.843 18.958 1.00 92.12 97 ALA A C 1
ATOM 780 O O . ALA A 1 97 ? -14.039 12.935 18.607 1.00 92.12 97 ALA A O 1
ATOM 781 N N . GLN A 1 98 ? -14.505 14.660 19.978 1.00 93.19 98 GLN A N 1
ATOM 782 C CA . GLN A 1 98 ? -13.248 14.597 20.719 1.00 93.19 98 GLN A CA 1
ATOM 783 C C . GLN A 1 98 ? -13.042 13.236 21.397 1.00 93.19 98 GLN A C 1
ATOM 785 O O . GLN A 1 98 ? -11.983 12.641 21.234 1.00 93.19 98 GLN A O 1
ATOM 790 N N . LYS A 1 99 ? -14.060 12.704 22.087 1.00 95.12 99 LYS A N 1
ATOM 791 C CA . LYS A 1 99 ? -13.983 11.381 22.731 1.00 95.12 99 LYS A CA 1
ATOM 792 C C . LYS A 1 99 ? -13.620 10.274 21.744 1.00 95.12 99 LYS A C 1
ATOM 794 O O . LYS A 1 99 ? -12.813 9.411 22.077 1.00 95.12 99 LYS A O 1
ATOM 799 N N . LEU A 1 100 ? -14.218 10.283 20.551 1.00 95.06 100 LEU A N 1
ATOM 800 C CA . LEU A 1 100 ? -13.944 9.265 19.540 1.00 95.06 100 LEU A CA 1
ATOM 801 C C . LEU A 1 100 ? -12.517 9.383 18.987 1.00 95.06 100 LEU A C 1
ATOM 803 O O . LEU A 1 100 ? -11.831 8.373 18.856 1.00 95.06 100 LEU A O 1
ATOM 807 N N . VAL A 1 101 ? -12.057 10.607 18.712 1.00 94.19 101 VAL A N 1
ATOM 808 C CA . VAL A 1 101 ? -10.683 10.862 18.247 1.00 94.19 101 VAL A CA 1
ATOM 809 C C . VAL A 1 101 ? -9.657 10.457 19.308 1.00 94.19 101 VAL A C 1
ATOM 811 O O . VAL A 1 101 ? -8.683 9.779 18.993 1.00 94.19 101 VAL A O 1
ATOM 814 N N . GLU A 1 102 ? -9.881 10.812 20.574 1.00 95.44 102 GLU A N 1
ATOM 815 C CA . GLU A 1 102 ? -8.994 10.433 21.681 1.00 95.44 102 GLU A CA 1
ATOM 816 C C . GLU A 1 102 ? -8.960 8.917 21.887 1.00 95.44 102 GLU A C 1
ATOM 818 O O . GLU A 1 102 ? -7.888 8.347 22.086 1.00 95.44 102 GLU A O 1
ATOM 823 N N . PHE A 1 103 ? -10.108 8.243 21.785 1.00 96.31 103 PHE A N 1
ATOM 824 C CA . PHE A 1 103 ? -10.165 6.784 21.814 1.00 96.31 103 PHE A CA 1
ATOM 825 C C . PHE A 1 103 ? -9.311 6.159 20.703 1.00 96.31 103 PHE A C 1
ATOM 827 O O . PHE A 1 103 ? -8.526 5.244 20.968 1.00 96.31 103 PHE A O 1
ATOM 834 N N . GLN A 1 104 ? -9.433 6.672 19.475 1.00 95.94 104 GLN A N 1
ATOM 835 C CA . GLN A 1 104 ? -8.646 6.201 18.338 1.00 95.94 104 GLN A CA 1
ATOM 836 C C . GLN A 1 104 ? -7.146 6.430 18.553 1.00 95.94 104 GLN A C 1
ATOM 838 O O . GLN A 1 104 ? -6.361 5.505 18.345 1.00 95.94 104 GLN A O 1
ATOM 843 N N . ASP A 1 105 ? -6.745 7.614 19.025 1.00 96.31 105 ASP A N 1
ATOM 844 C CA . ASP A 1 105 ? -5.340 7.921 19.319 1.00 96.31 105 ASP A CA 1
ATOM 845 C C . ASP A 1 105 ? -4.763 7.005 20.406 1.00 96.31 105 ASP A C 1
ATOM 847 O O . ASP A 1 105 ? -3.662 6.479 20.242 1.00 96.31 105 ASP A O 1
ATOM 851 N N . ILE A 1 106 ? -5.514 6.765 21.489 1.00 96.75 106 ILE A N 1
ATOM 852 C CA . ILE A 1 106 ? -5.099 5.856 22.566 1.00 96.75 106 ILE A CA 1
ATOM 853 C C . ILE A 1 106 ? -4.845 4.457 22.008 1.00 96.75 106 ILE A C 1
ATOM 855 O O . ILE A 1 106 ? -3.793 3.878 22.288 1.00 96.75 106 ILE A O 1
ATOM 859 N N . TYR A 1 107 ? -5.777 3.932 21.207 1.00 97.00 107 TYR A N 1
ATOM 860 C CA . TYR A 1 107 ? -5.620 2.616 20.599 1.00 97.00 107 TYR A CA 1
ATOM 861 C C . TYR A 1 107 ? -4.392 2.572 19.688 1.00 97.00 107 TYR A C 1
ATOM 863 O O . TYR A 1 107 ? -3.570 1.669 19.832 1.00 97.00 107 TYR A O 1
ATOM 871 N N . ILE A 1 108 ? -4.242 3.536 18.772 1.00 96.31 108 ILE A N 1
ATOM 872 C CA . ILE A 1 108 ? -3.109 3.586 17.835 1.00 96.31 108 ILE A CA 1
ATOM 873 C C . ILE A 1 108 ? -1.792 3.613 18.611 1.00 96.31 108 ILE A C 1
ATOM 875 O O . ILE A 1 108 ? -0.924 2.779 18.360 1.00 96.31 108 ILE A O 1
ATOM 879 N N . ARG A 1 109 ? -1.662 4.518 19.586 1.00 95.31 109 ARG A N 1
ATOM 880 C CA . ARG A 1 109 ? -0.442 4.690 20.382 1.00 95.31 109 ARG A CA 1
ATOM 881 C C . ARG A 1 109 ? -0.017 3.401 21.088 1.00 95.31 109 ARG A C 1
ATOM 883 O O . ARG A 1 109 ? 1.146 3.032 20.994 1.00 95.31 109 ARG A O 1
ATOM 890 N N . ASP A 1 110 ? -0.943 2.716 21.755 1.00 93.94 110 ASP A N 1
ATOM 891 C CA . ASP A 1 110 ? -0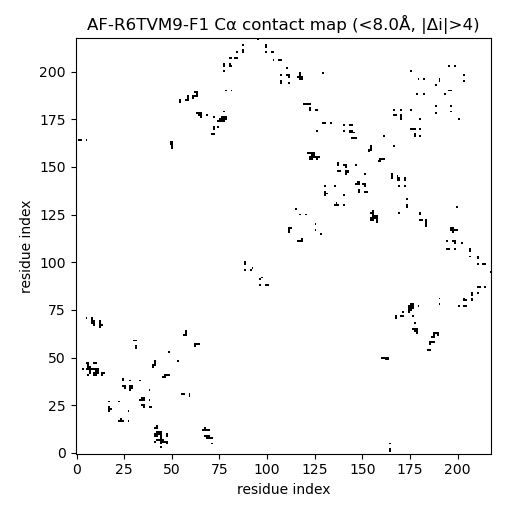.653 1.459 22.465 1.00 93.94 110 ASP A CA 1
ATOM 892 C C . ASP A 1 110 ? -0.329 0.308 21.491 1.00 93.94 110 ASP A C 1
ATOM 894 O O . ASP A 1 110 ? 0.567 -0.516 21.693 1.00 93.94 110 ASP A O 1
ATOM 898 N N . THR A 1 111 ? -1.029 0.289 20.360 1.00 94.19 111 THR A N 1
ATOM 899 C CA . THR A 1 111 ? -0.957 -0.807 19.395 1.00 94.19 111 THR A CA 1
ATOM 900 C C . THR A 1 111 ? 0.332 -0.793 18.570 1.00 94.19 111 THR A C 1
ATOM 902 O O . THR A 1 111 ? 0.848 -1.869 18.257 1.00 94.19 111 THR A O 1
ATOM 905 N N . VAL A 1 112 ? 0.874 0.386 18.241 1.00 92.38 112 VAL A N 1
ATOM 906 C CA . VAL A 1 112 ? 2.145 0.536 17.496 1.00 92.38 112 VAL A CA 1
ATOM 907 C C . VAL A 1 112 ? 3.311 -0.144 18.223 1.00 92.38 112 VAL A C 1
ATOM 909 O O . VAL A 1 112 ? 4.190 -0.729 17.590 1.00 92.38 112 VAL A O 1
ATOM 912 N N . GLU A 1 113 ? 3.308 -0.121 19.556 1.00 87.69 113 GLU A N 1
ATOM 913 C CA . GLU A 1 113 ? 4.378 -0.703 20.375 1.00 87.69 113 GLU A CA 1
ATOM 914 C C . GLU A 1 113 ? 4.221 -2.224 20.582 1.00 87.69 113 GLU A C 1
ATOM 916 O O . GLU A 1 113 ? 5.128 -2.901 21.088 1.00 87.69 113 GLU A O 1
ATOM 921 N N . THR A 1 114 ? 3.098 -2.799 20.139 1.00 89.25 114 THR A N 1
ATOM 922 C CA . THR A 1 114 ? 2.786 -4.220 20.312 1.00 89.25 114 THR A CA 1
ATOM 923 C C . THR A 1 114 ? 3.557 -5.093 19.320 1.00 89.25 114 THR A C 1
ATOM 925 O O . THR A 1 114 ? 3.567 -4.855 18.115 1.00 89.25 114 THR A O 1
ATOM 928 N N . ARG A 1 115 ? 4.177 -6.173 19.814 1.00 87.94 115 ARG A N 1
ATOM 929 C CA . ARG A 1 115 ? 4.887 -7.140 18.962 1.00 87.94 115 ARG A CA 1
ATOM 930 C C . ARG A 1 115 ? 3.923 -8.016 18.136 1.00 87.94 115 ARG A C 1
ATOM 932 O O . ARG A 1 115 ? 2.862 -8.386 18.641 1.00 87.94 115 ARG A O 1
ATOM 939 N N . PRO A 1 116 ? 4.322 -8.458 16.928 1.00 90.00 116 PRO A N 1
ATOM 940 C CA . PRO A 1 116 ? 5.550 -8.096 16.215 1.00 90.00 116 PRO A CA 1
ATOM 941 C C . PRO A 1 116 ? 5.499 -6.654 15.688 1.00 90.00 116 PRO A C 1
ATOM 943 O O . PRO A 1 116 ? 4.468 -6.212 15.191 1.00 90.00 116 PRO A O 1
ATOM 946 N N . TRP A 1 117 ? 6.618 -5.936 15.797 1.00 87.38 117 TRP A N 1
ATOM 947 C CA . TRP A 1 117 ? 6.692 -4.525 15.423 1.00 87.38 117 TRP A CA 1
ATOM 948 C C . TRP A 1 117 ? 6.677 -4.348 13.905 1.00 87.38 117 TRP A C 1
ATOM 950 O O . TRP A 1 117 ? 7.481 -4.961 13.203 1.00 87.38 117 TRP A O 1
ATOM 960 N N . MET A 1 118 ? 5.794 -3.477 13.418 1.00 92.00 118 MET A N 1
ATOM 961 C CA . MET A 1 118 ? 5.819 -2.988 12.034 1.00 92.00 118 MET A CA 1
ATOM 962 C C . MET A 1 118 ? 6.595 -1.671 11.914 1.00 92.00 118 MET A C 1
ATOM 964 O O . MET A 1 118 ? 7.180 -1.406 10.861 1.00 92.00 118 MET A O 1
ATOM 968 N N . MET A 1 119 ? 6.642 -0.891 13.001 1.00 89.75 119 MET A N 1
ATOM 969 C CA . MET A 1 119 ? 7.388 0.362 13.094 1.00 89.75 119 MET A CA 1
ATOM 970 C C . MET A 1 119 ? 8.877 0.128 12.842 1.00 89.75 119 MET A C 1
ATOM 972 O O . MET A 1 119 ? 9.531 -0.641 13.549 1.00 89.75 119 MET A O 1
ATOM 976 N N . GLY A 1 120 ? 9.408 0.780 11.807 1.00 88.56 120 GLY A N 1
ATOM 977 C CA . GLY A 1 120 ? 10.806 0.638 11.390 1.00 88.56 120 GLY A CA 1
ATOM 978 C C . GLY A 1 120 ? 11.181 -0.754 10.862 1.00 88.56 120 GLY A C 1
ATOM 979 O O . GLY A 1 120 ? 12.360 -1.015 10.621 1.00 88.56 120 GLY A O 1
ATOM 980 N N . ALA A 1 121 ? 10.213 -1.658 10.675 1.00 92.38 121 ALA A N 1
ATOM 981 C CA . ALA A 1 121 ? 10.485 -2.994 10.170 1.00 92.38 121 ALA A CA 1
ATOM 982 C C . ALA A 1 121 ? 10.864 -2.940 8.680 1.00 92.38 121 ALA A C 1
ATOM 984 O O . ALA A 1 121 ? 10.144 -2.324 7.887 1.00 92.38 121 ALA A O 1
ATOM 985 N N . PRO A 1 122 ? 11.952 -3.613 8.259 1.00 93.81 122 PRO A N 1
ATOM 986 C CA . PRO A 1 122 ? 12.294 -3.705 6.847 1.00 93.81 122 PRO A CA 1
ATOM 987 C C . PRO A 1 122 ? 11.235 -4.518 6.092 1.00 93.81 122 PRO A C 1
ATOM 989 O O . PRO A 1 122 ? 1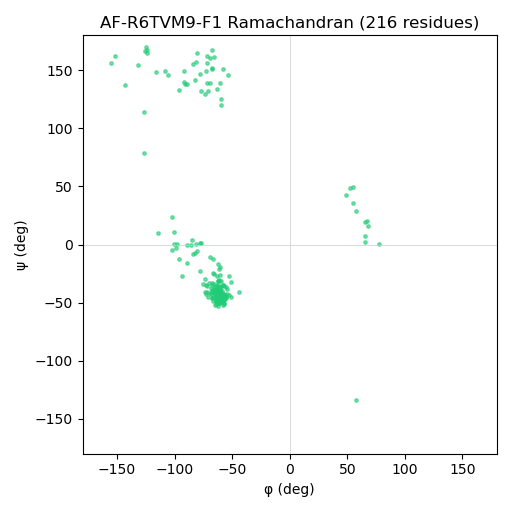0.495 -5.314 6.678 1.00 93.81 122 PRO A O 1
ATOM 992 N N . LEU A 1 123 ? 11.200 -4.357 4.767 1.00 95.81 123 LEU A N 1
ATOM 993 C CA . LEU A 1 123 ? 10.203 -4.994 3.902 1.00 95.81 123 LEU A CA 1
ATOM 994 C C . LEU A 1 123 ? 10.078 -6.505 4.129 1.00 95.81 123 LEU A C 1
ATOM 996 O O . LEU A 1 123 ? 8.963 -7.003 4.252 1.00 95.81 123 LEU A O 1
ATOM 1000 N N . GLY A 1 124 ? 11.198 -7.226 4.233 1.00 96.56 124 GLY A N 1
ATOM 1001 C CA . GLY A 1 124 ? 11.175 -8.676 4.432 1.00 96.56 124 GLY A CA 1
ATOM 1002 C C . GLY A 1 124 ? 10.479 -9.100 5.728 1.00 96.56 124 GLY A C 1
ATOM 1003 O O . GLY A 1 124 ? 9.666 -10.025 5.721 1.00 96.56 124 GLY A O 1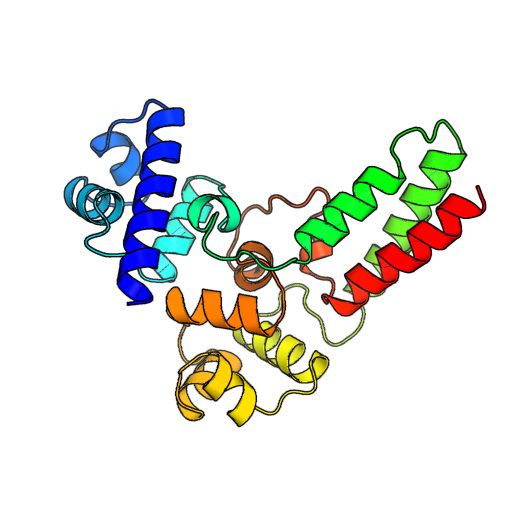
ATOM 1004 N N . ILE A 1 125 ? 10.702 -8.361 6.820 1.00 95.62 125 ILE A N 1
ATOM 1005 C CA . ILE A 1 125 ? 10.016 -8.601 8.097 1.00 95.62 125 ILE A CA 1
ATOM 1006 C C . ILE A 1 125 ? 8.526 -8.277 7.979 1.00 95.62 125 ILE A C 1
ATOM 1008 O O . ILE A 1 125 ? 7.708 -9.053 8.467 1.00 95.62 125 ILE A O 1
ATOM 1012 N N . ARG A 1 126 ? 8.153 -7.190 7.291 1.00 96.62 126 ARG A N 1
ATOM 1013 C CA . ARG A 1 126 ? 6.737 -6.859 7.053 1.00 96.62 126 ARG A CA 1
ATOM 1014 C C . ARG A 1 126 ? 6.034 -7.966 6.271 1.00 96.62 126 ARG A C 1
ATOM 1016 O O . ARG A 1 126 ? 4.981 -8.420 6.704 1.00 96.62 126 ARG A O 1
ATOM 1023 N N . ILE A 1 127 ? 6.638 -8.461 5.188 1.00 97.88 127 ILE A N 1
ATOM 1024 C CA . ILE A 1 127 ? 6.104 -9.594 4.411 1.00 97.88 127 ILE A CA 1
ATOM 1025 C C . ILE A 1 127 ? 5.928 -10.823 5.310 1.00 97.88 127 ILE A C 1
ATOM 1027 O O . ILE A 1 127 ? 4.863 -11.438 5.305 1.00 97.88 127 ILE A O 1
ATOM 1031 N N . HIS A 1 128 ? 6.937 -11.149 6.122 1.00 97.31 128 HIS A N 1
ATOM 1032 C CA . HIS A 1 128 ? 6.882 -12.282 7.041 1.00 97.31 128 HIS A CA 1
ATOM 1033 C C . HIS A 1 128 ? 5.741 -12.155 8.062 1.00 97.31 128 HIS A C 1
ATOM 1035 O O . HIS A 1 128 ? 4.959 -13.091 8.239 1.00 97.31 128 HIS A O 1
ATOM 1041 N N . VAL A 1 129 ? 5.625 -10.999 8.724 1.00 96.62 129 VAL A N 1
ATOM 1042 C CA . VAL A 1 129 ? 4.577 -10.727 9.719 1.00 96.62 129 VAL A CA 1
ATOM 1043 C C . VAL A 1 129 ? 3.193 -10.836 9.086 1.00 96.62 129 VAL A C 1
ATOM 1045 O O . VAL A 1 129 ? 2.341 -11.542 9.624 1.00 96.62 129 VAL A O 1
ATOM 1048 N N . LEU A 1 130 ? 2.989 -10.206 7.927 1.00 97.50 130 LEU A N 1
ATOM 1049 C CA . LEU A 1 130 ? 1.723 -10.260 7.195 1.00 97.50 130 LEU A CA 1
ATOM 1050 C C . LEU A 1 130 ? 1.371 -11.694 6.793 1.00 97.50 130 LEU A C 1
ATOM 1052 O O . LEU A 1 130 ? 0.251 -12.141 7.031 1.00 97.50 130 LEU A O 1
ATOM 1056 N N . ARG A 1 131 ? 2.342 -12.465 6.288 1.00 97.69 131 ARG A N 1
ATOM 1057 C CA . ARG A 1 131 ? 2.130 -13.876 5.945 1.00 97.69 131 ARG A CA 1
ATOM 1058 C C . ARG A 1 131 ? 1.667 -14.694 7.149 1.00 97.69 131 ARG A C 1
ATOM 1060 O O . ARG A 1 131 ? 0.724 -15.479 7.029 1.00 97.69 131 ARG A O 1
ATOM 1067 N N . MET A 1 132 ? 2.332 -14.527 8.291 1.00 96.44 132 MET A N 1
ATOM 1068 C CA . MET A 1 132 ? 1.995 -15.248 9.519 1.00 96.44 132 MET A CA 1
ATOM 1069 C C . MET A 1 132 ? 0.620 -14.834 10.063 1.00 96.44 132 MET A C 1
ATOM 1071 O O . MET A 1 132 ? -0.148 -15.703 10.473 1.00 96.44 132 MET A O 1
ATOM 1075 N N . GLU A 1 133 ? 0.272 -13.545 10.016 1.00 93.94 133 GLU A N 1
ATOM 1076 C CA . GLU A 1 133 ? -1.057 -13.050 10.408 1.00 93.94 133 GLU A CA 1
ATOM 1077 C C . GLU A 1 133 ? -2.183 -13.608 9.540 1.00 93.94 133 GLU A C 1
ATOM 1079 O O . GLU A 1 133 ? -3.256 -13.934 10.053 1.00 93.94 133 GLU A O 1
ATOM 1084 N N . SER A 1 134 ? -1.936 -13.749 8.239 1.00 94.38 134 SER A N 1
ATOM 1085 C CA . SER A 1 134 ? -2.883 -14.350 7.303 1.00 94.38 134 SER A CA 1
ATOM 1086 C C . SER A 1 134 ? -2.930 -15.883 7.386 1.00 94.38 134 SER A C 1
ATOM 1088 O O . SER A 1 134 ? -3.651 -16.509 6.612 1.00 94.38 134 SER A O 1
ATOM 1090 N N . GLY A 1 135 ? -2.164 -16.511 8.289 1.00 95.62 135 GLY A N 1
ATOM 1091 C CA . GLY A 1 135 ? -2.131 -17.967 8.457 1.00 95.62 135 GLY A CA 1
ATOM 1092 C C . GLY A 1 135 ? -1.534 -18.721 7.264 1.00 95.62 135 GLY A C 1
ATOM 1093 O O . GLY A 1 135 ? -1.789 -19.914 7.098 1.00 95.62 135 GLY A O 1
ATOM 1094 N N . MET A 1 136 ? -0.755 -18.044 6.416 1.00 97.12 136 MET A N 1
ATOM 1095 C CA . MET A 1 136 ? -0.179 -18.628 5.207 1.00 97.12 136 MET A CA 1
ATOM 1096 C C . MET A 1 136 ? 1.191 -19.261 5.484 1.00 97.12 136 MET A C 1
ATOM 1098 O O . MET A 1 136 ? 2.056 -18.686 6.151 1.00 97.12 136 MET A O 1
ATOM 1102 N N . ASN A 1 137 ? 1.441 -20.436 4.904 1.00 97.38 137 ASN A N 1
ATOM 1103 C CA . ASN A 1 137 ? 2.805 -20.955 4.795 1.00 97.38 137 ASN A CA 1
ATOM 1104 C C . ASN A 1 137 ? 3.535 -20.305 3.601 1.00 97.38 137 ASN A C 1
ATOM 1106 O O . ASN A 1 137 ? 2.919 -19.673 2.739 1.00 97.38 137 ASN A O 1
ATOM 1110 N N . ILE A 1 138 ? 4.863 -20.434 3.568 1.00 97.62 138 ILE A N 1
ATOM 1111 C CA . ILE A 1 138 ? 5.696 -19.779 2.549 1.00 97.62 138 ILE A CA 1
ATOM 1112 C C . ILE A 1 138 ? 5.392 -20.270 1.126 1.00 97.62 138 ILE A C 1
ATOM 1114 O O . ILE A 1 138 ? 5.418 -19.481 0.186 1.00 97.62 138 ILE A O 1
ATOM 1118 N N . ASP A 1 139 ? 5.054 -21.550 0.971 1.00 98.00 139 ASP A N 1
ATOM 1119 C CA . ASP A 1 139 ? 4.721 -22.167 -0.314 1.00 98.00 139 ASP A CA 1
ATOM 1120 C C . ASP A 1 139 ? 3.406 -21.622 -0.890 1.00 98.00 139 ASP A C 1
ATOM 1122 O O . ASP A 1 139 ? 3.313 -21.345 -2.087 1.00 98.00 139 ASP A O 1
ATOM 1126 N N . MET A 1 140 ? 2.408 -21.400 -0.031 1.00 98.00 140 MET A N 1
ATOM 1127 C CA . MET A 1 140 ? 1.131 -20.795 -0.402 1.00 98.00 140 MET A CA 1
ATOM 1128 C C . MET A 1 140 ? 1.324 -19.352 -0.868 1.00 98.00 140 MET A C 1
ATOM 1130 O O . MET A 1 140 ? 0.845 -18.999 -1.944 1.00 98.00 140 MET A O 1
ATOM 1134 N N . LEU A 1 141 ? 2.066 -18.537 -0.108 1.00 98.06 141 LEU A N 1
ATOM 1135 C CA . LEU A 1 141 ? 2.325 -17.150 -0.500 1.00 98.06 141 LEU A CA 1
ATOM 1136 C C . LEU A 1 141 ? 3.137 -17.075 -1.799 1.00 98.06 141 LEU A C 1
ATOM 1138 O O . LEU A 1 141 ? 2.791 -16.310 -2.692 1.00 98.06 141 LEU A O 1
ATOM 1142 N N . ALA A 1 142 ? 4.177 -17.902 -1.946 1.00 98.00 142 ALA A N 1
ATOM 1143 C CA . ALA A 1 142 ? 4.966 -17.965 -3.175 1.00 98.00 142 ALA A CA 1
ATOM 1144 C C . ALA A 1 142 ? 4.089 -18.280 -4.398 1.00 98.00 142 ALA A C 1
ATOM 1146 O O . ALA A 1 142 ? 4.208 -17.618 -5.430 1.00 98.00 142 ALA A O 1
ATOM 1147 N N . LYS A 1 143 ? 3.154 -19.232 -4.256 1.00 97.88 143 LYS A N 1
ATOM 1148 C CA . LYS A 1 143 ? 2.185 -19.579 -5.300 1.00 97.88 143 LYS A CA 1
ATOM 1149 C C . LYS A 1 143 ? 1.250 -18.414 -5.636 1.00 97.88 143 LYS A C 1
ATOM 1151 O O . LYS A 1 143 ? 1.055 -18.148 -6.819 1.00 97.88 143 LYS A O 1
ATOM 1156 N N . LEU A 1 144 ? 0.696 -17.728 -4.631 1.00 96.56 144 LEU A N 1
ATOM 1157 C CA . LEU A 1 144 ? -0.154 -16.544 -4.833 1.00 96.56 144 LEU A CA 1
ATOM 1158 C C . LEU A 1 144 ? 0.606 -15.415 -5.537 1.00 96.56 144 LEU A C 1
ATOM 1160 O O . LEU A 1 144 ? 0.060 -14.764 -6.420 1.00 96.56 144 LEU A O 1
ATOM 1164 N N . CYS A 1 145 ? 1.883 -15.235 -5.201 1.00 96.06 145 CYS A N 1
ATOM 1165 C CA . CYS A 1 145 ? 2.734 -14.216 -5.803 1.00 96.06 145 CYS A CA 1
ATOM 1166 C C . CYS A 1 145 ? 3.400 -14.633 -7.115 1.00 96.06 145 CYS A C 1
ATOM 1168 O O . CYS A 1 145 ? 4.194 -13.865 -7.653 1.00 96.06 145 CYS A O 1
ATOM 1170 N N . MET A 1 146 ? 3.093 -15.828 -7.630 1.00 95.31 146 MET A N 1
ATOM 1171 C CA . MET A 1 146 ? 3.655 -16.366 -8.872 1.00 95.31 146 MET A CA 1
ATOM 1172 C C . MET A 1 146 ? 5.195 -16.402 -8.887 1.00 95.31 146 MET A C 1
ATOM 1174 O O . MET A 1 146 ? 5.826 -16.213 -9.926 1.00 95.31 146 MET A O 1
ATOM 1178 N N . VAL A 1 147 ? 5.813 -16.675 -7.735 1.00 96.81 147 VAL A N 1
ATOM 1179 C CA . VAL A 1 147 ? 7.269 -16.809 -7.585 1.00 96.81 147 VAL A CA 1
ATOM 1180 C C . VAL A 1 147 ? 7.644 -18.158 -6.976 1.00 96.81 147 VAL A C 1
ATOM 1182 O O . VAL A 1 147 ? 6.806 -18.894 -6.458 1.00 96.81 147 VAL A O 1
ATOM 1185 N N . SER A 1 148 ? 8.930 -18.507 -7.023 1.00 97.69 148 SER A N 1
ATOM 1186 C CA . SER A 1 148 ? 9.4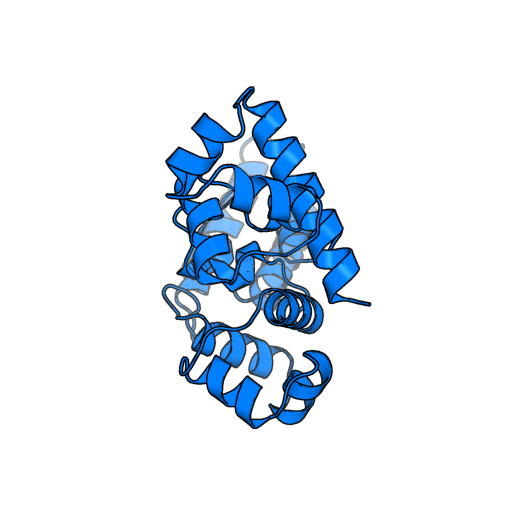05 -19.717 -6.350 1.00 97.69 148 SER A CA 1
ATOM 1187 C C . SER A 1 148 ? 9.406 -19.546 -4.826 1.00 97.69 148 SER A C 1
ATOM 1189 O O . SER A 1 148 ? 9.557 -18.438 -4.307 1.00 97.69 148 SER A O 1
ATOM 1191 N N . ARG A 1 149 ? 9.329 -20.660 -4.090 1.00 97.81 149 ARG A N 1
ATOM 1192 C CA . ARG A 1 149 ? 9.507 -20.680 -2.628 1.00 97.81 149 ARG A CA 1
ATOM 1193 C C . ARG A 1 149 ? 10.814 -20.004 -2.195 1.00 97.81 149 ARG A C 1
ATOM 1195 O O . ARG A 1 149 ? 10.816 -19.222 -1.252 1.00 97.81 149 ARG A O 1
ATOM 1202 N N . ALA A 1 150 ? 11.910 -20.282 -2.907 1.00 97.88 150 ALA A N 1
ATOM 1203 C CA . ALA A 1 150 ? 13.216 -19.679 -2.642 1.00 97.88 150 ALA A CA 1
ATOM 1204 C C . ALA A 1 150 ? 13.199 -18.160 -2.877 1.00 97.88 150 ALA A C 1
ATOM 1206 O O . ALA A 1 150 ? 13.783 -17.418 -2.095 1.00 97.88 150 ALA A O 1
ATOM 1207 N N . THR A 1 151 ? 12.474 -17.704 -3.903 1.00 97.94 151 THR A N 1
ATOM 1208 C CA . THR A 1 151 ? 12.241 -16.281 -4.188 1.00 97.94 151 THR A CA 1
ATOM 1209 C C . THR A 1 151 ? 11.515 -15.585 -3.046 1.00 97.94 151 THR A C 1
ATOM 1211 O O . THR A 1 151 ? 11.983 -14.563 -2.551 1.00 97.94 151 THR A O 1
ATOM 1214 N N . MET A 1 152 ? 10.418 -16.176 -2.571 1.00 98.06 152 MET A N 1
ATOM 1215 C CA . MET A 1 152 ? 9.664 -15.639 -1.437 1.00 98.06 152 MET A CA 1
ATOM 1216 C C . MET A 1 152 ? 10.500 -15.612 -0.148 1.00 98.06 152 MET A C 1
ATOM 1218 O O . MET A 1 152 ? 10.467 -14.639 0.602 1.00 98.06 152 MET A O 1
ATOM 1222 N N . GLN A 1 153 ? 11.315 -16.645 0.086 1.00 97.50 153 GLN A N 1
ATOM 1223 C CA . GLN A 1 153 ? 12.239 -16.678 1.221 1.00 97.50 153 GLN A CA 1
ATOM 1224 C C . GLN A 1 153 ? 13.319 -15.595 1.116 1.00 97.50 153 GLN A C 1
ATOM 1226 O O . GLN A 1 153 ? 13.672 -14.974 2.120 1.00 97.50 153 GLN A O 1
ATOM 1231 N N . GLY A 1 154 ? 13.826 -15.346 -0.093 1.00 97.88 154 GLY A N 1
ATOM 1232 C CA . GLY A 1 154 ? 14.735 -14.242 -0.384 1.00 97.88 154 GLY A CA 1
ATOM 1233 C C . GLY A 1 154 ? 14.127 -12.877 -0.061 1.00 97.88 154 GLY A C 1
ATOM 1234 O O . GLY A 1 154 ? 14.806 -12.044 0.535 1.00 97.88 154 GLY A O 1
ATOM 1235 N N . TYR A 1 155 ? 12.839 -12.673 -0.356 1.00 97.56 155 TYR A N 1
ATOM 1236 C CA . TYR A 1 155 ? 12.121 -11.457 0.037 1.00 97.56 155 TYR A CA 1
ATOM 1237 C C . TYR A 1 155 ? 12.024 -11.317 1.563 1.00 97.56 155 TYR A C 1
ATOM 1239 O O . TYR A 1 155 ? 12.420 -10.286 2.103 1.00 97.56 155 TYR A O 1
ATOM 1247 N N . GLU A 1 156 ? 11.569 -12.352 2.282 1.00 97.19 156 GLU A N 1
ATOM 1248 C CA . GLU A 1 156 ? 11.424 -12.301 3.751 1.00 97.19 156 GLU A CA 1
ATOM 1249 C C . GLU A 1 156 ? 12.757 -12.101 4.482 1.00 97.19 156 GLU A C 1
ATOM 1251 O O . GLU A 1 156 ? 12.829 -11.390 5.483 1.00 97.19 156 GLU A O 1
ATOM 1256 N N . SER A 1 157 ? 13.831 -12.687 3.953 1.00 96.31 157 SER A N 1
ATOM 1257 C CA . SER A 1 157 ? 15.190 -12.530 4.483 1.00 96.31 157 SER A CA 1
ATOM 1258 C C . SER A 1 157 ? 15.887 -11.241 4.037 1.00 96.31 157 SER A C 1
ATOM 1260 O O . SER A 1 157 ? 17.023 -11.002 4.439 1.00 96.31 157 SER A O 1
ATOM 1262 N N . SER A 1 158 ? 15.221 -10.389 3.245 1.00 93.69 158 SER A N 1
ATOM 1263 C CA . SER A 1 158 ? 15.796 -9.162 2.671 1.00 93.69 158 SER A CA 1
ATOM 1264 C C . SER A 1 158 ? 17.055 -9.410 1.821 1.00 93.69 158 SER A C 1
ATOM 1266 O O . SER A 1 158 ? 17.927 -8.549 1.725 1.00 93.69 158 SER A O 1
ATOM 1268 N N . GLN A 1 159 ? 17.164 -10.589 1.198 1.00 95.12 159 GLN A N 1
ATOM 1269 C CA . GLN A 1 159 ? 18.284 -10.946 0.323 1.00 95.12 159 GLN A CA 1
ATOM 1270 C C . GLN A 1 159 ? 18.223 -10.201 -1.021 1.00 95.12 159 GLN A C 1
ATOM 1272 O O . GLN A 1 159 ? 19.259 -9.862 -1.591 1.00 95.12 159 GLN A O 1
ATOM 1277 N N . TYR A 1 160 ? 17.018 -9.963 -1.541 1.00 91.06 160 TYR A N 1
ATOM 1278 C CA . TYR A 1 160 ? 16.772 -9.140 -2.725 1.00 91.06 160 TYR A CA 1
ATOM 1279 C C . TYR A 1 160 ? 15.356 -8.570 -2.699 1.00 91.06 160 TYR A C 1
ATOM 1281 O O . TYR A 1 160 ? 14.454 -9.126 -2.074 1.00 91.06 160 TYR A O 1
ATOM 1289 N N . ASP A 1 161 ? 15.174 -7.463 -3.412 1.00 92.19 161 ASP A N 1
ATOM 1290 C CA . ASP A 1 161 ? 13.902 -6.756 -3.496 1.00 92.19 161 ASP A CA 1
ATOM 1291 C C . ASP A 1 161 ? 12.913 -7.443 -4.459 1.00 92.19 161 ASP A C 1
ATOM 1293 O O . ASP A 1 161 ? 13.326 -7.991 -5.491 1.00 92.19 161 ASP A O 1
ATOM 1297 N N . PRO A 1 162 ? 11.597 -7.385 -4.183 1.00 95.94 162 PRO A N 1
ATOM 1298 C CA . PRO A 1 162 ? 10.583 -7.827 -5.130 1.00 95.94 162 PRO A CA 1
ATOM 1299 C C . PRO A 1 162 ? 10.516 -6.917 -6.362 1.00 95.94 162 PRO A C 1
ATOM 1301 O O . PRO A 1 162 ? 10.792 -5.717 -6.316 1.00 95.94 162 PRO A O 1
ATOM 1304 N N . THR A 1 163 ? 10.103 -7.492 -7.491 1.00 94.94 163 THR A N 1
ATOM 1305 C CA . THR A 1 163 ? 9.724 -6.711 -8.676 1.00 94.94 163 THR A CA 1
ATOM 1306 C C . THR A 1 163 ? 8.389 -6.003 -8.429 1.00 94.94 163 THR A C 1
ATOM 1308 O O . THR A 1 163 ? 7.630 -6.398 -7.547 1.00 94.94 163 THR A O 1
ATOM 1311 N N . LEU A 1 164 ? 8.050 -4.976 -9.217 1.00 94.56 164 LEU A N 1
ATOM 1312 C CA . LEU A 1 164 ? 6.742 -4.316 -9.087 1.00 94.56 164 LEU A CA 1
ATOM 1313 C C . LEU A 1 164 ? 5.541 -5.264 -9.284 1.00 94.56 164 LEU A C 1
ATOM 1315 O O . LEU A 1 164 ? 4.615 -5.184 -8.477 1.00 94.56 164 LEU A O 1
ATOM 1319 N N . PRO A 1 165 ? 5.546 -6.201 -10.256 1.00 95.44 165 PRO A N 1
ATOM 1320 C CA . PRO A 1 165 ? 4.521 -7.243 -10.313 1.00 95.44 165 PRO A CA 1
ATOM 1321 C C . PRO A 1 165 ? 4.418 -8.057 -9.014 1.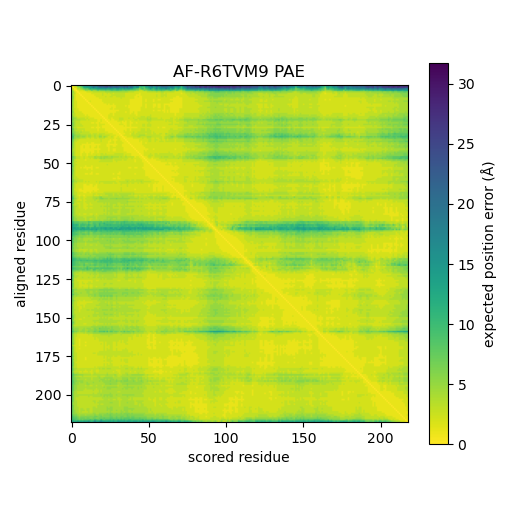00 95.44 165 PRO A C 1
ATOM 1323 O O . PRO A 1 165 ? 3.323 -8.253 -8.493 1.00 95.44 165 PRO A O 1
ATOM 1326 N N . ALA A 1 166 ? 5.552 -8.477 -8.439 1.00 96.12 166 ALA A N 1
ATOM 1327 C CA . ALA A 1 166 ? 5.559 -9.228 -7.185 1.00 96.12 166 ALA A CA 1
ATOM 1328 C C . ALA A 1 166 ? 5.032 -8.393 -6.003 1.00 96.12 166 ALA A C 1
ATOM 1330 O O . ALA A 1 166 ? 4.314 -8.928 -5.162 1.00 96.12 166 ALA A O 1
ATOM 1331 N N . VAL A 1 167 ? 5.326 -7.086 -5.957 1.00 97.50 167 VAL A N 1
ATOM 1332 C CA . VAL A 1 167 ? 4.742 -6.153 -4.975 1.00 97.50 167 VAL A CA 1
ATOM 1333 C C . VAL A 1 167 ? 3.220 -6.131 -5.086 1.00 97.50 167 VAL A C 1
ATOM 1335 O O . VAL A 1 167 ? 2.551 -6.256 -4.065 1.00 97.50 167 VAL A O 1
ATOM 1338 N N . LEU A 1 168 ? 2.662 -6.021 -6.295 1.00 97.31 168 LEU A N 1
ATOM 1339 C CA . LEU A 1 168 ? 1.207 -6.023 -6.480 1.00 97.31 168 LEU A CA 1
ATOM 1340 C C . LEU A 1 168 ? 0.576 -7.346 -6.049 1.00 97.31 168 LEU A C 1
ATOM 1342 O O . LEU A 1 168 ? -0.442 -7.322 -5.365 1.00 97.31 168 LEU A O 1
ATOM 1346 N N . HIS A 1 169 ? 1.196 -8.486 -6.359 1.00 97.44 169 HIS A N 1
ATOM 1347 C CA . HIS A 1 169 ? 0.673 -9.770 -5.894 1.00 97.44 169 HIS A CA 1
ATOM 1348 C C . HIS A 1 169 ? 0.777 -9.955 -4.375 1.00 97.44 169 HIS A C 1
ATOM 1350 O O . HIS A 1 169 ? -0.095 -10.576 -3.776 1.00 97.44 169 HIS A O 1
ATOM 1356 N N . LEU A 1 170 ? 1.828 -9.430 -3.733 1.00 98.31 170 LEU A N 1
ATOM 1357 C CA . LEU A 1 170 ? 1.915 -9.393 -2.269 1.00 98.31 170 LEU A CA 1
ATOM 1358 C C . LEU A 1 170 ? 0.784 -8.535 -1.686 1.00 98.31 170 LEU A C 1
ATOM 1360 O O . LEU A 1 170 ? 0.133 -8.942 -0.728 1.00 98.31 170 LEU A O 1
ATOM 1364 N N . CYS A 1 171 ? 0.527 -7.371 -2.286 1.00 98.38 171 CYS A N 1
ATOM 1365 C CA . CYS A 1 171 ? -0.560 -6.485 -1.877 1.00 98.38 171 CYS A CA 1
ATOM 1366 C C . CYS A 1 171 ? -1.931 -7.161 -2.025 1.00 98.38 171 CYS A C 1
ATOM 1368 O O . CYS A 1 171 ? -2.753 -7.077 -1.115 1.00 98.38 171 CYS A O 1
ATOM 1370 N N . GLU A 1 172 ? -2.146 -7.883 -3.127 1.00 97.81 172 GLU A N 1
ATOM 1371 C CA . GLU A 1 172 ? -3.361 -8.661 -3.381 1.00 97.81 172 GLU A CA 1
ATOM 1372 C C . GLU A 1 172 ? -3.542 -9.766 -2.339 1.00 97.81 172 GLU A C 1
ATOM 1374 O O . GLU A 1 172 ? -4.593 -9.862 -1.710 1.00 97.81 172 GLU A O 1
ATOM 1379 N N . ALA A 1 173 ? -2.493 -10.560 -2.099 1.00 97.81 173 ALA A N 1
ATOM 1380 C CA . ALA A 1 173 ? -2.529 -11.679 -1.161 1.00 97.81 173 ALA A CA 1
ATOM 1381 C C . ALA A 1 173 ? -2.833 -11.246 0.282 1.00 97.81 173 ALA A C 1
ATOM 1383 O O . ALA A 1 173 ? -3.441 -12.005 1.038 1.00 97.81 173 ALA A O 1
ATOM 1384 N N . PHE A 1 174 ? -2.409 -10.041 0.672 1.00 97.75 174 PHE A N 1
ATOM 1385 C CA . PHE A 1 174 ? -2.621 -9.506 2.017 1.00 97.75 174 PHE A CA 1
ATOM 1386 C C . PHE A 1 174 ? -3.804 -8.536 2.125 1.00 97.75 174 PHE A C 1
ATOM 1388 O O . PHE A 1 174 ? -4.104 -8.103 3.236 1.00 97.75 174 PHE A O 1
ATOM 1395 N N . HIS A 1 175 ? -4.481 -8.214 1.017 1.00 97.19 175 HIS A N 1
ATOM 1396 C CA . HIS A 1 175 ? -5.517 -7.176 0.951 1.00 97.19 175 HIS A CA 1
ATOM 1397 C C . HIS A 1 175 ? -5.047 -5.824 1.510 1.00 97.19 175 HIS A C 1
ATOM 1399 O O . HIS A 1 175 ? -5.723 -5.201 2.327 1.00 97.19 175 HIS A O 1
ATOM 1405 N N . ILE A 1 176 ? -3.870 -5.383 1.065 1.00 97.94 176 ILE A N 1
ATOM 1406 C CA . ILE A 1 176 ? -3.270 -4.102 1.453 1.00 97.94 176 ILE A CA 1
ATOM 1407 C C . ILE A 1 176 ? -2.956 -3.231 0.237 1.00 97.94 176 ILE A C 1
ATOM 1409 O O . ILE A 1 176 ? -2.930 -3.730 -0.893 1.00 97.94 176 ILE A O 1
ATOM 1413 N N . SER A 1 177 ? -2.702 -1.940 0.451 1.00 98.19 177 SER A N 1
ATOM 1414 C CA . SER A 1 177 ? -2.248 -1.038 -0.607 1.00 98.19 177 SER A CA 1
ATOM 1415 C C . SER A 1 177 ? -0.726 -1.106 -0.828 1.00 98.19 177 SER A C 1
ATOM 1417 O O . SER A 1 177 ? 0.037 -1.426 0.095 1.00 98.19 177 SER A O 1
ATOM 1419 N N . PRO A 1 178 ? -0.246 -0.755 -2.037 1.00 97.94 178 PRO A N 1
ATOM 1420 C CA . PRO A 1 178 ? 1.184 -0.604 -2.302 1.00 97.94 178 PRO A CA 1
ATOM 1421 C C . PRO A 1 178 ? 1.898 0.353 -1.344 1.00 97.94 178 PRO A C 1
ATOM 1423 O O . PRO A 1 178 ? 3.031 0.087 -0.940 1.00 97.94 178 PRO A O 1
ATOM 1426 N N . GLU A 1 179 ? 1.252 1.453 -0.957 1.00 97.88 179 GLU A N 1
ATOM 1427 C CA . GLU A 1 179 ? 1.819 2.404 -0.005 1.00 97.88 179 GLU A CA 1
ATOM 1428 C C . GLU A 1 179 ? 2.055 1.771 1.370 1.00 97.88 179 GLU A C 1
ATOM 1430 O O . GLU A 1 179 ? 3.127 1.959 1.944 1.00 97.88 179 GLU A O 1
ATOM 1435 N N . TYR A 1 180 ? 1.107 0.974 1.873 1.00 97.75 180 TYR A N 1
ATOM 1436 C CA . TYR A 1 180 ? 1.266 0.282 3.151 1.00 97.75 180 TYR A CA 1
ATOM 1437 C C . TYR A 1 180 ? 2.455 -0.679 3.144 1.00 97.75 180 TYR A C 1
ATOM 1439 O O . TYR A 1 180 ? 3.260 -0.706 4.082 1.00 97.75 180 TYR A O 1
ATOM 1447 N N . LEU A 1 181 ? 2.577 -1.494 2.091 1.00 97.69 181 LEU A N 1
ATOM 1448 C CA . LEU A 1 181 ? 3.650 -2.481 1.999 1.00 97.69 181 LEU A CA 1
ATOM 1449 C C . LEU A 1 181 ? 5.023 -1.801 1.889 1.00 97.69 181 LEU A C 1
ATOM 1451 O O . LEU A 1 181 ? 5.985 -2.243 2.520 1.00 97.69 181 LEU A O 1
ATOM 1455 N N . LEU A 1 182 ? 5.101 -0.716 1.111 1.00 97.31 182 LEU A N 1
ATOM 1456 C CA . LEU A 1 182 ? 6.339 0.005 0.811 1.00 97.31 182 LEU A CA 1
ATOM 1457 C C . LEU A 1 182 ? 6.676 1.123 1.804 1.00 97.31 182 LEU A C 1
ATOM 1459 O O . LEU A 1 182 ? 7.734 1.734 1.657 1.00 97.31 182 LEU A O 1
ATOM 1463 N N . ALA A 1 183 ? 5.842 1.358 2.821 1.00 96.44 183 ALA A N 1
ATOM 1464 C CA . ALA A 1 183 ? 6.011 2.420 3.813 1.00 96.44 183 ALA A CA 1
ATOM 1465 C C . ALA A 1 183 ? 7.447 2.589 4.359 1.00 96.44 183 ALA A C 1
ATOM 1467 O O . ALA A 1 183 ? 7.897 3.732 4.422 1.00 96.44 183 ALA A O 1
ATOM 1468 N N . PRO A 1 184 ? 8.230 1.524 4.656 1.00 94.31 184 PRO A N 1
ATOM 1469 C CA . PRO A 1 184 ? 9.604 1.682 5.153 1.00 94.31 184 PRO A CA 1
ATOM 1470 C C . PRO A 1 184 ? 10.565 2.411 4.207 1.00 94.31 184 PRO A 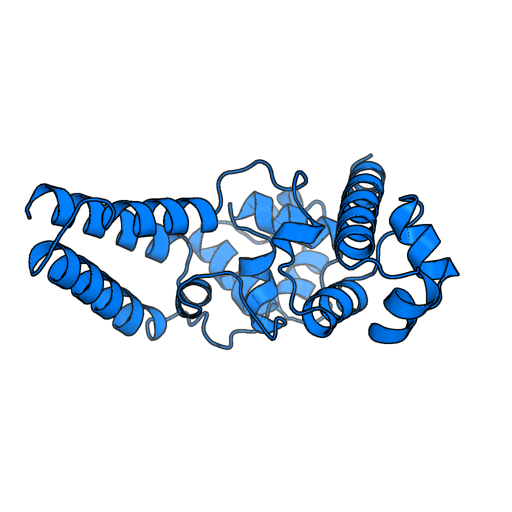C 1
ATOM 1472 O O . PRO A 1 184 ? 11.623 2.864 4.636 1.00 94.31 184 PRO A O 1
ATOM 1475 N N . PHE A 1 185 ? 10.236 2.492 2.918 1.00 95.69 185 PHE A N 1
ATOM 1476 C CA . PHE A 1 185 ? 11.056 3.165 1.913 1.00 95.69 185 PHE A CA 1
ATOM 1477 C C . PHE A 1 185 ? 10.535 4.549 1.532 1.00 95.69 185 PHE A C 1
ATOM 1479 O O . PHE A 1 185 ? 11.169 5.221 0.715 1.00 95.69 185 PHE A O 1
ATOM 1486 N N . LEU A 1 186 ? 9.379 4.957 2.057 1.00 96.38 186 LEU A N 1
ATOM 1487 C CA . LEU A 1 186 ? 8.722 6.201 1.685 1.00 96.38 186 LEU A CA 1
ATOM 1488 C C . LEU A 1 186 ? 9.073 7.306 2.679 1.00 96.38 186 LEU A C 1
ATOM 1490 O O . LEU A 1 186 ? 8.996 7.128 3.889 1.00 96.38 186 LEU A O 1
ATOM 1494 N N . GLN A 1 187 ? 9.430 8.478 2.158 1.00 95.25 187 GLN A N 1
ATOM 1495 C CA . GLN A 1 187 ? 9.688 9.665 2.981 1.00 95.25 187 GLN A CA 1
ATOM 1496 C C . GLN A 1 187 ? 8.400 10.350 3.445 1.00 95.25 187 GLN A C 1
ATOM 1498 O O . GLN A 1 187 ? 8.411 11.092 4.425 1.00 95.25 187 GLN A O 1
ATOM 1503 N N . LYS A 1 188 ? 7.299 10.135 2.720 1.00 94.50 188 LYS A N 1
ATOM 1504 C CA . LYS A 1 188 ? 5.993 10.710 3.020 1.00 94.50 188 LYS A CA 1
ATOM 1505 C C . LYS A 1 188 ? 4.900 9.702 2.710 1.00 94.50 188 LYS A C 1
ATOM 1507 O O . LYS A 1 188 ? 4.925 9.059 1.663 1.00 94.50 188 LYS A O 1
ATOM 1512 N N . LEU A 1 189 ? 3.940 9.633 3.620 1.00 95.19 189 LEU A N 1
ATOM 1513 C CA . LEU A 1 189 ? 2.744 8.819 3.520 1.00 95.19 189 LEU A CA 1
ATOM 1514 C C . LEU A 1 189 ? 1.516 9.718 3.281 1.00 95.19 189 LEU A C 1
ATOM 1516 O O . LEU A 1 189 ? 1.489 10.872 3.711 1.00 95.19 189 LEU A O 1
ATOM 1520 N N . SER A 1 190 ? 0.519 9.203 2.566 1.00 93.62 190 SER A N 1
ATOM 1521 C CA . SER A 1 190 ? -0.778 9.822 2.284 1.00 93.62 190 SER A CA 1
ATOM 1522 C C . SER A 1 190 ? -1.806 9.610 3.398 1.00 93.62 190 SER A C 1
ATOM 1524 O O . SER A 1 190 ? -2.869 10.229 3.377 1.00 93.62 190 SER A O 1
ATOM 1526 N N . TYR A 1 191 ? -1.486 8.770 4.384 1.00 92.19 191 TYR A N 1
ATOM 1527 C CA . TYR A 1 191 ? -2.316 8.553 5.564 1.00 92.19 191 TYR A CA 1
ATOM 1528 C C . TYR A 1 191 ? -2.505 9.859 6.354 1.00 92.19 191 TYR A C 1
ATOM 1530 O O . TYR A 1 191 ? -1.529 10.584 6.559 1.00 92.19 191 TYR A O 1
ATOM 1538 N N . PRO A 1 192 ? -3.719 10.137 6.875 1.00 89.44 192 PRO A N 1
ATOM 1539 C CA . PRO A 1 192 ? -3.936 11.245 7.808 1.00 89.44 192 PRO A CA 1
ATOM 1540 C C . PRO A 1 192 ? -3.063 11.135 9.066 1.00 89.44 192 PRO A C 1
ATOM 1542 O O . PRO A 1 192 ? -2.587 12.141 9.584 1.00 89.44 192 PRO A O 1
ATOM 1545 N N . ASP A 1 193 ? -2.829 9.902 9.522 1.00 92.56 193 ASP A N 1
ATOM 1546 C CA . ASP A 1 193 ? -1.910 9.563 10.602 1.00 92.56 193 ASP A CA 1
ATOM 1547 C C . ASP A 1 193 ? -0.928 8.489 10.119 1.00 92.56 193 ASP A C 1
ATOM 1549 O O . ASP A 1 193 ? -1.313 7.352 9.840 1.00 92.56 193 ASP A O 1
ATOM 1553 N N . ALA A 1 194 ? 0.353 8.848 10.026 1.00 93.06 194 ALA A N 1
ATOM 1554 C CA . ALA A 1 194 ? 1.409 7.959 9.544 1.00 93.06 194 ALA A CA 1
ATOM 1555 C C . ALA A 1 194 ? 1.576 6.694 10.405 1.00 93.06 194 ALA A C 1
ATOM 1557 O O . ALA A 1 194 ? 1.976 5.658 9.875 1.00 93.06 194 ALA A O 1
ATOM 1558 N N . ARG A 1 195 ? 1.208 6.744 11.697 1.00 95.00 195 ARG A N 1
ATOM 1559 C CA . ARG A 1 195 ? 1.280 5.591 12.613 1.00 95.00 195 ARG A CA 1
ATOM 1560 C C . ARG A 1 195 ? 0.397 4.432 12.158 1.00 95.00 195 ARG A C 1
ATOM 1562 O O . ARG A 1 195 ? 0.650 3.292 12.527 1.00 95.00 195 ARG A O 1
ATOM 1569 N N . ILE A 1 196 ? -0.615 4.691 11.329 1.00 94.38 196 ILE A N 1
ATOM 1570 C CA . ILE A 1 196 ? -1.479 3.647 10.768 1.00 94.38 196 ILE A CA 1
ATOM 1571 C C . ILE A 1 196 ? -0.677 2.651 9.923 1.00 94.38 196 ILE A C 1
ATOM 1573 O O . ILE A 1 196 ? -0.954 1.453 9.973 1.00 94.38 196 ILE A O 1
ATOM 1577 N N . ALA A 1 197 ? 0.354 3.104 9.204 1.00 94.75 197 ALA A N 1
ATOM 1578 C CA . ALA A 1 197 ? 1.225 2.211 8.442 1.00 94.75 197 ALA A CA 1
ATOM 1579 C C . ALA A 1 197 ? 2.062 1.276 9.342 1.00 94.75 197 ALA A C 1
ATOM 1581 O O . ALA A 1 197 ? 2.634 0.297 8.852 1.00 94.75 197 ALA A O 1
ATOM 1582 N N . ASP A 1 198 ? 2.104 1.541 10.649 1.00 95.69 198 ASP A N 1
ATOM 1583 C CA . ASP A 1 198 ? 2.762 0.720 11.666 1.00 95.69 198 ASP A CA 1
ATOM 1584 C C . ASP A 1 198 ? 1.778 -0.172 12.446 1.00 95.69 198 ASP A C 1
ATOM 1586 O O . ASP A 1 198 ? 2.189 -0.952 13.306 1.00 95.69 198 ASP A O 1
ATOM 1590 N N . LEU A 1 199 ? 0.481 -0.121 12.132 1.00 96.12 199 LEU A N 1
ATOM 1591 C CA . LEU A 1 199 ? -0.499 -1.099 12.603 1.00 96.12 199 LEU A CA 1
ATOM 1592 C C . LEU A 1 199 ? -0.625 -2.217 11.576 1.00 96.12 199 LEU A C 1
ATOM 1594 O O . LEU A 1 199 ? -0.695 -1.961 10.380 1.00 96.12 199 LEU A O 1
ATOM 1598 N N . ARG A 1 200 ? -0.741 -3.465 12.028 1.00 95.62 200 ARG A N 1
ATOM 1599 C CA . ARG A 1 200 ? -1.071 -4.612 11.168 1.00 95.62 200 ARG A CA 1
ATOM 1600 C C . ARG A 1 200 ? -2.511 -4.485 10.642 1.00 95.62 200 ARG A C 1
ATOM 1602 O O . ARG A 1 200 ? -3.363 -3.968 11.371 1.00 95.62 200 ARG A O 1
ATOM 1609 N N . PRO A 1 201 ? -2.860 -5.013 9.453 1.00 94.44 201 PRO A N 1
ATOM 1610 C CA . PRO A 1 201 ? -4.203 -4.841 8.878 1.00 94.44 201 PRO A CA 1
ATOM 1611 C C . PRO A 1 201 ? -5.333 -5.303 9.810 1.00 94.44 201 PRO A C 1
ATOM 1613 O O . PRO A 1 201 ? -6.375 -4.656 9.931 1.00 94.44 201 PRO A O 1
ATOM 1616 N N . ARG A 1 202 ? -5.105 -6.384 10.571 1.00 94.56 202 ARG A N 1
ATOM 1617 C CA . ARG A 1 202 ? -6.058 -6.863 11.580 1.00 94.56 202 ARG A CA 1
ATOM 1618 C C . ARG A 1 202 ? -6.282 -5.860 12.717 1.00 94.56 202 ARG A C 1
ATOM 1620 O O . ARG A 1 202 ? -7.404 -5.754 13.216 1.00 94.56 202 ARG A O 1
ATOM 1627 N N . GLN A 1 203 ? -5.244 -5.136 13.130 1.00 96.44 203 GLN A N 1
ATOM 1628 C CA . GLN A 1 203 ? -5.339 -4.090 14.151 1.00 96.44 203 GLN A CA 1
ATOM 1629 C C . GLN A 1 203 ? -6.127 -2.885 13.625 1.00 96.44 203 GLN A C 1
ATOM 1631 O O . GLN A 1 203 ? -7.016 -2.406 14.323 1.00 96.44 203 GLN A O 1
ATOM 1636 N N . ILE A 1 204 ? -5.901 -2.467 12.374 1.00 96.94 204 ILE A N 1
ATOM 1637 C CA . ILE A 1 204 ? -6.668 -1.384 11.726 1.00 96.94 204 ILE A CA 1
ATOM 1638 C C . ILE A 1 204 ? -8.159 -1.746 11.662 1.00 96.94 204 ILE A C 1
ATOM 1640 O O . ILE A 1 204 ? -9.020 -0.961 12.059 1.00 96.94 204 ILE A O 1
ATOM 1644 N N . LYS A 1 205 ? -8.477 -2.980 11.254 1.00 96.19 205 LYS A N 1
ATOM 1645 C CA . LYS A 1 205 ? -9.860 -3.474 11.243 1.00 96.19 205 LYS A CA 1
ATOM 1646 C C . LYS A 1 205 ? -10.479 -3.499 12.642 1.00 96.19 205 LYS A C 1
ATOM 1648 O O . LYS A 1 205 ? -11.636 -3.128 12.809 1.00 96.19 205 LYS A O 1
ATOM 1653 N N . THR A 1 206 ? -9.716 -3.917 13.651 1.00 97.06 206 THR A N 1
ATOM 1654 C CA . THR A 1 206 ? -1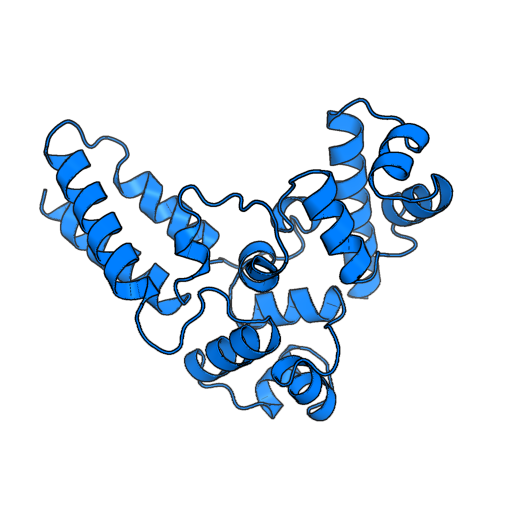0.184 -3.936 15.046 1.00 97.06 206 THR A CA 1
ATOM 1655 C C . THR A 1 206 ? -10.479 -2.523 15.547 1.00 97.06 206 THR A C 1
ATOM 1657 O O . THR A 1 206 ? -11.536 -2.297 16.132 1.00 97.06 206 THR A O 1
ATOM 1660 N N . LEU A 1 207 ? -9.594 -1.564 15.263 1.00 97.62 207 LEU A N 1
ATOM 1661 C CA . LEU A 1 207 ? -9.799 -0.150 15.572 1.00 97.62 207 LEU A CA 1
ATOM 1662 C C . LEU A 1 207 ? -11.093 0.384 14.945 1.00 97.62 207 LEU A C 1
ATOM 1664 O O . LEU A 1 207 ? -11.866 1.058 15.627 1.00 97.62 207 LEU A O 1
ATOM 1668 N N . LEU A 1 208 ? -11.354 0.058 13.676 1.00 97.62 208 LEU A N 1
ATOM 1669 C CA . LEU A 1 208 ? -12.584 0.452 12.988 1.00 97.62 208 LEU A CA 1
ATOM 1670 C C . LEU A 1 208 ? -13.836 -0.113 13.665 1.00 97.62 208 LEU A C 1
ATOM 1672 O O . LEU A 1 208 ? -14.773 0.639 13.925 1.00 97.62 208 LEU A O 1
ATOM 1676 N N . GLU A 1 209 ? -13.853 -1.404 13.994 1.00 97.94 209 GLU A N 1
ATOM 1677 C CA . GLU A 1 209 ? -15.007 -2.031 14.652 1.00 97.94 209 GLU A CA 1
ATOM 1678 C C . GLU A 1 209 ? -15.259 -1.461 16.056 1.00 97.94 209 GLU A C 1
ATOM 1680 O O . GLU A 1 209 ? -16.397 -1.137 16.403 1.00 97.94 209 GLU A O 1
ATOM 1685 N N . LEU A 1 210 ? -14.201 -1.251 16.844 1.00 97.75 210 LEU A N 1
ATOM 1686 C CA . LEU A 1 210 ? -14.323 -0.617 18.158 1.00 97.75 210 LEU A CA 1
ATOM 1687 C C . LEU A 1 210 ? -14.802 0.836 18.047 1.00 97.75 210 LEU A C 1
ATOM 1689 O O . LEU A 1 210 ? -15.662 1.262 18.818 1.00 97.75 210 LEU A O 1
ATOM 1693 N N . SER A 1 211 ? -14.303 1.579 17.057 1.00 97.38 211 SER A N 1
ATOM 1694 C CA . SER A 1 211 ? -14.729 2.958 16.798 1.00 97.38 211 SER A CA 1
ATOM 1695 C C . SER A 1 211 ? -16.195 3.029 16.366 1.00 97.38 211 SER A C 1
ATOM 1697 O O . SER A 1 211 ? -16.918 3.917 16.810 1.00 97.38 211 SER A O 1
ATOM 1699 N N . ARG A 1 212 ? -16.666 2.082 15.539 1.00 97.56 212 ARG A N 1
ATOM 1700 C CA . ARG A 1 212 ? -18.084 1.960 15.153 1.00 97.56 212 ARG A CA 1
ATOM 1701 C C . ARG A 1 212 ? -18.964 1.708 16.368 1.00 97.56 212 ARG A C 1
ATOM 1703 O O . ARG A 1 212 ? -19.977 2.383 16.540 1.00 97.56 212 ARG A O 1
ATOM 1710 N N . TYR A 1 213 ? -18.559 0.765 17.217 1.00 97.12 213 TYR A N 1
ATOM 1711 C CA . TYR A 1 213 ? -19.269 0.486 18.458 1.00 97.12 213 TYR A CA 1
ATOM 1712 C C . TYR A 1 213 ? -19.335 1.735 19.340 1.00 97.12 213 TYR A C 1
ATOM 1714 O O . TYR A 1 213 ? -20.421 2.119 19.763 1.00 97.12 213 TYR A O 1
ATOM 1722 N N . MET A 1 214 ? -18.209 2.416 19.563 1.00 95.50 214 MET A N 1
ATOM 1723 C CA . MET A 1 214 ? -18.180 3.634 20.370 1.00 95.50 214 MET A CA 1
ATOM 1724 C C . MET A 1 214 ? -19.067 4.734 19.779 1.00 95.50 214 MET A C 1
ATOM 1726 O O . MET A 1 214 ? -19.871 5.299 20.512 1.00 95.50 214 MET A O 1
ATOM 1730 N N . ARG A 1 215 ? -18.989 4.989 18.465 1.00 94.38 215 ARG A N 1
ATOM 1731 C CA . ARG A 1 215 ? -19.818 5.993 17.777 1.00 94.38 215 ARG A CA 1
ATOM 1732 C C . ARG A 1 215 ? -21.311 5.771 18.011 1.00 94.38 215 ARG A C 1
ATOM 1734 O O . ARG A 1 215 ? -22.025 6.732 18.254 1.00 94.38 215 ARG A O 1
ATOM 1741 N N . ASN A 1 216 ? -21.774 4.524 17.959 1.00 94.00 216 ASN A N 1
ATOM 1742 C CA . ASN A 1 216 ? -23.186 4.192 18.172 1.00 94.00 216 ASN A CA 1
ATOM 1743 C C . ASN A 1 216 ? -23.655 4.401 19.626 1.00 94.00 216 ASN A C 1
ATOM 1745 O O . ASN A 1 216 ? -24.852 4.321 19.889 1.00 94.00 216 ASN A O 1
ATOM 1749 N N . ASN A 1 217 ? -22.728 4.636 20.558 1.00 91.50 217 ASN A N 1
ATOM 1750 C CA . ASN A 1 217 ? -22.986 4.834 21.984 1.00 91.50 217 ASN A CA 1
ATOM 1751 C C . ASN A 1 217 ? -22.638 6.262 22.470 1.00 91.50 217 ASN A C 1
ATOM 1753 O O . ASN A 1 217 ? -22.598 6.490 23.681 1.00 91.50 217 ASN A O 1
ATOM 1757 N N . LEU A 1 218 ? -22.357 7.203 21.558 1.00 88.44 218 LEU A N 1
ATOM 1758 C CA . LEU A 1 218 ? -22.102 8.625 21.843 1.00 88.44 218 LEU A CA 1
ATOM 1759 C C . LEU A 1 218 ? -23.344 9.482 21.580 1.00 88.44 218 LEU A C 1
ATOM 1761 O O . LEU A 1 218 ? -23.521 10.468 22.334 1.00 88.44 218 LEU A O 1
#